Protein AF-A0A6C0FB42-F1 (afdb_monomer_lite)

Organism: NCBI:txid1070528

Secondary structure (DSSP, 8-state):
----EEEEEEEEE-----TTS--EEEEEP-TT---SSS-SEEEHHHHHHHHHHHHHHHT----HHHHHHHHHHHHH-SSS-EEEEEEEEEESSTT--TT--SEEEEEEEEEE-TTTSSS-EEEEEEEEEEE-S--TT---HHHHHHHHHHHHIIIIIHHH-TT--EEEEEEESS-SSS-HHHHHHHHHHHH--EE-TTS--SSEEEEEEE--PPP-----------PPPPPPP----PPPP--

pLDDT: mean 83.59, std 17.27, range [34.06, 97.88]

Structure (mmCIF, N/CA/C/O backbone):
data_AF-A0A6C0FB42-F1
#
_entry.id   AF-A0A6C0FB42-F1
#
loop_
_atom_site.group_PDB
_atom_site.id
_atom_site.type_symbol
_atom_site.label_atom_id
_atom_site.label_alt_id
_atom_site.label_comp_id
_atom_site.label_asym_id
_atom_site.label_entity_id
_atom_site.label_seq_id
_atom_site.pdbx_PDB_ins_code
_atom_site.Cartn_x
_atom_site.Cartn_y
_atom_site.Cartn_z
_atom_site.occupancy
_atom_site.B_iso_or_equiv
_atom_site.auth_seq_id
_atom_site.auth_comp_id
_atom_site.auth_asym_id
_atom_site.auth_atom_id
_atom_site.pdbx_PDB_model_num
ATOM 1 N N . MET A 1 1 ? -26.526 -12.613 10.262 1.00 57.25 1 MET A N 1
ATOM 2 C CA . MET A 1 1 ? -25.143 -12.321 9.837 1.00 57.25 1 MET A CA 1
ATOM 3 C C . MET A 1 1 ? -24.760 -11.007 10.476 1.00 57.25 1 MET A C 1
ATOM 5 O O . MET A 1 1 ? -25.522 -10.060 10.323 1.00 57.25 1 MET A O 1
ATOM 9 N N . GLU A 1 2 ? -23.676 -10.974 11.247 1.00 67.31 2 GLU A N 1
ATOM 10 C CA . GLU A 1 2 ? -23.149 -9.711 11.775 1.00 67.31 2 GLU A CA 1
ATOM 11 C C . GLU A 1 2 ? -22.632 -8.870 10.603 1.00 67.31 2 GLU A C 1
ATOM 13 O O . GLU A 1 2 ? -21.869 -9.357 9.766 1.00 67.31 2 GLU A O 1
ATOM 18 N N . GLU A 1 3 ? -23.116 -7.635 10.495 1.00 79.31 3 GLU A N 1
ATOM 19 C CA . GLU A 1 3 ? -22.679 -6.690 9.470 1.00 79.31 3 GLU A CA 1
ATOM 20 C C . GLU A 1 3 ? -21.344 -6.077 9.897 1.00 79.31 3 GLU A C 1
ATOM 22 O O . GLU A 1 3 ? -21.215 -5.588 11.017 1.00 79.31 3 GLU A O 1
ATOM 27 N N . ILE A 1 4 ? -20.352 -6.103 9.006 1.00 87.31 4 ILE A N 1
ATOM 28 C CA . ILE A 1 4 ? -19.040 -5.502 9.255 1.00 87.31 4 ILE A CA 1
ATOM 29 C C . ILE A 1 4 ? -18.925 -4.214 8.463 1.00 87.31 4 ILE A C 1
ATOM 31 O O . ILE A 1 4 ? -19.102 -4.193 7.243 1.00 87.31 4 ILE A O 1
ATOM 35 N N . PHE A 1 5 ? -18.571 -3.144 9.164 1.00 88.00 5 PHE A N 1
ATOM 36 C CA . PHE A 1 5 ? -18.375 -1.828 8.578 1.00 88.00 5 PHE A CA 1
ATOM 37 C C . PHE A 1 5 ? -16.887 -1.577 8.388 1.00 88.00 5 PHE A C 1
ATOM 39 O O . PHE A 1 5 ? -16.119 -1.626 9.344 1.00 88.00 5 PHE A O 1
ATOM 46 N N . TYR A 1 6 ? -16.485 -1.288 7.154 1.00 90.75 6 TYR A N 1
ATOM 47 C CA . TYR A 1 6 ? -15.100 -0.966 6.835 1.00 90.75 6 TYR A CA 1
ATOM 48 C C . TYR A 1 6 ? -14.890 0.544 6.788 1.00 90.75 6 TYR A C 1
ATOM 50 O O . TYR A 1 6 ? -15.568 1.251 6.041 1.00 90.75 6 TYR A O 1
ATOM 58 N N . GLU A 1 7 ? -13.899 1.024 7.530 1.00 92.75 7 GLU A N 1
ATOM 59 C CA . GLU A 1 7 ? -13.347 2.363 7.377 1.00 92.75 7 GLU A CA 1
ATOM 60 C C . GLU A 1 7 ? -11.988 2.278 6.694 1.00 92.75 7 GLU A C 1
ATOM 62 O O . GLU A 1 7 ? -11.089 1.605 7.194 1.00 92.75 7 GLU A O 1
ATOM 67 N N . CYS A 1 8 ? -11.820 2.971 5.566 1.00 94.25 8 CYS A N 1
ATOM 68 C CA . CYS A 1 8 ? -10.569 2.954 4.819 1.00 94.25 8 CYS A CA 1
ATOM 69 C C . CYS A 1 8 ? -10.063 4.362 4.501 1.00 94.25 8 CYS A C 1
ATOM 71 O O . CYS A 1 8 ? -10.821 5.219 4.050 1.00 94.25 8 CYS A O 1
ATOM 73 N N . ALA A 1 9 ? -8.765 4.596 4.659 1.00 96.06 9 ALA A N 1
ATOM 74 C CA . ALA A 1 9 ? -8.156 5.880 4.356 1.00 96.06 9 ALA A CA 1
ATOM 75 C C . ALA A 1 9 ? -6.731 5.752 3.815 1.00 96.06 9 ALA A C 1
ATOM 77 O O . ALA A 1 9 ? -6.036 4.765 4.045 1.00 96.06 9 ALA A O 1
ATOM 78 N N . ILE A 1 10 ? -6.290 6.807 3.128 1.00 97.38 10 ILE A N 1
ATOM 79 C CA . ILE A 1 10 ? -4.884 7.019 2.795 1.00 97.38 10 ILE A CA 1
ATOM 80 C C . ILE A 1 10 ? -4.263 7.922 3.856 1.00 97.38 10 ILE A C 1
ATOM 82 O O . ILE A 1 10 ? -4.737 9.036 4.077 1.00 97.38 10 ILE A O 1
ATOM 86 N N . TYR A 1 11 ? -3.171 7.479 4.459 1.00 96.69 11 TYR A N 1
ATOM 87 C CA . TYR A 1 11 ? -2.324 8.265 5.342 1.00 96.69 11 TYR A CA 1
ATOM 88 C C . TYR A 1 11 ? -1.067 8.684 4.595 1.00 96.69 11 TYR A C 1
ATOM 90 O O . TYR A 1 11 ? -0.246 7.852 4.222 1.00 96.69 11 TYR A O 1
ATOM 98 N N . LYS A 1 12 ? -0.912 9.986 4.360 1.00 94.56 12 LYS A N 1
ATOM 99 C CA . LYS A 1 12 ? 0.295 10.544 3.751 1.00 94.56 12 LYS A CA 1
ATOM 100 C C . LYS A 1 12 ? 1.382 10.687 4.810 1.00 94.56 12 LYS A C 1
ATOM 102 O O . LYS A 1 12 ? 1.136 11.295 5.852 1.00 94.56 12 LYS A O 1
ATOM 107 N N . ILE A 1 13 ? 2.589 10.223 4.499 1.00 90.31 13 ILE A N 1
ATOM 108 C CA . ILE A 1 13 ? 3.759 10.411 5.362 1.00 90.31 13 ILE A CA 1
ATOM 109 C C . ILE A 1 13 ? 4.285 11.841 5.187 1.00 90.31 13 ILE A C 1
ATOM 111 O O . ILE A 1 13 ? 4.649 12.262 4.084 1.00 90.31 13 ILE A O 1
ATOM 115 N N . ASN A 1 14 ? 4.295 12.629 6.268 1.00 82.75 14 ASN A N 1
ATOM 116 C CA . ASN A 1 14 ? 4.810 13.997 6.235 1.00 82.75 14 ASN A CA 1
ATOM 117 C C . ASN A 1 14 ? 6.314 14.007 6.482 1.00 82.75 14 ASN A C 1
ATOM 119 O O . ASN A 1 14 ? 6.782 14.302 7.578 1.00 82.75 14 ASN A O 1
ATOM 123 N N . GLN A 1 15 ? 7.080 13.747 5.433 1.00 67.50 15 GLN A N 1
ATOM 124 C CA . GLN A 1 15 ? 8.529 13.853 5.500 1.00 67.50 15 GLN A CA 1
ATOM 125 C C . GLN A 1 15 ? 8.959 15.327 5.449 1.00 67.50 15 GLN A C 1
ATOM 127 O O . GLN A 1 15 ? 9.254 15.877 4.388 1.00 67.50 15 GLN A O 1
ATOM 132 N N . ARG A 1 16 ? 8.944 16.019 6.592 1.00 59.47 16 ARG A N 1
ATOM 133 C CA . ARG A 1 16 ? 9.703 17.267 6.755 1.00 59.47 16 ARG A CA 1
ATOM 134 C C . ARG A 1 16 ? 10.922 16.967 7.618 1.00 59.47 16 ARG A C 1
ATOM 136 O O . ARG A 1 16 ? 10.765 16.595 8.773 1.00 59.47 16 ARG A O 1
ATOM 143 N N . LYS A 1 17 ? 12.114 17.175 7.046 1.00 50.38 17 LYS A N 1
ATOM 144 C CA . LYS A 1 17 ? 13.414 17.152 7.734 1.00 50.38 17 LYS A CA 1
ATOM 145 C C . LYS A 1 17 ? 13.474 18.303 8.750 1.00 50.38 17 LYS A C 1
ATOM 147 O O . LYS A 1 17 ? 14.001 19.366 8.447 1.00 50.38 17 LYS A O 1
ATOM 152 N N . THR A 1 18 ? 12.867 18.143 9.920 1.00 43.69 18 THR A N 1
ATOM 153 C CA . THR A 1 18 ? 13.080 19.038 11.067 1.00 43.69 18 THR A CA 1
ATOM 154 C C . THR A 1 18 ? 13.078 18.201 12.334 1.00 43.69 18 THR A C 1
ATOM 156 O O . THR A 1 18 ? 12.099 17.503 12.583 1.00 43.69 18 THR A O 1
ATOM 159 N N . SER A 1 19 ? 14.156 18.319 13.104 1.00 49.41 19 SER A N 1
ATOM 160 C CA . SER A 1 19 ? 14.506 17.606 14.343 1.00 49.41 19 SER A CA 1
ATOM 161 C C . SER A 1 19 ? 13.414 17.531 15.413 1.00 49.41 19 SER A C 1
ATOM 163 O O . SER A 1 19 ? 13.482 16.668 16.278 1.00 49.41 19 SER A O 1
ATOM 165 N N . ASP A 1 20 ? 12.397 18.392 15.343 1.00 49.91 20 ASP A N 1
ATOM 166 C CA . ASP A 1 20 ? 11.485 18.642 16.466 1.00 49.91 20 ASP A CA 1
ATOM 167 C C . ASP A 1 20 ? 10.004 18.393 16.144 1.00 49.91 20 ASP A C 1
ATOM 169 O O . ASP A 1 20 ? 9.120 18.737 16.931 1.00 49.91 20 ASP A O 1
ATOM 173 N N . LYS A 1 21 ? 9.687 17.806 14.981 1.00 54.19 21 LYS A N 1
ATOM 174 C CA . LYS A 1 21 ? 8.310 17.409 14.657 1.00 54.19 21 LYS A CA 1
ATOM 175 C C . LYS A 1 21 ? 8.171 15.902 14.733 1.00 54.19 21 LYS A C 1
ATOM 177 O O . LYS A 1 21 ? 8.809 15.190 13.970 1.00 54.19 21 LYS A O 1
ATOM 182 N N . LYS A 1 22 ? 7.279 15.451 15.622 1.00 57.41 22 LYS A N 1
ATOM 183 C CA . LYS A 1 22 ? 6.776 14.075 15.650 1.00 57.41 22 LYS A CA 1
ATOM 184 C C . LYS A 1 22 ? 6.499 13.615 14.218 1.00 57.41 22 LYS A C 1
ATOM 186 O O . LYS A 1 22 ? 5.847 14.334 13.454 1.00 57.41 22 LYS A O 1
ATOM 191 N N . GLU A 1 23 ? 7.005 12.440 13.874 1.00 81.44 23 GLU A N 1
ATOM 192 C CA . GLU A 1 23 ? 6.763 11.765 12.603 1.00 81.44 23 GLU A CA 1
ATOM 193 C C . GLU A 1 23 ? 5.261 11.455 12.511 1.00 81.44 23 GLU A C 1
ATOM 195 O O . GLU A 1 23 ? 4.779 10.459 13.040 1.00 81.44 23 GLU A O 1
ATOM 200 N N . ILE A 1 24 ? 4.487 12.379 11.937 1.00 89.88 24 ILE A N 1
ATOM 201 C CA . ILE A 1 24 ? 3.022 12.306 11.873 1.00 89.88 24 ILE A CA 1
ATOM 202 C C . ILE A 1 24 ? 2.597 12.002 10.444 1.00 89.88 24 ILE A C 1
ATOM 204 O O . ILE A 1 24 ? 3.031 12.655 9.487 1.00 89.88 24 ILE A O 1
ATOM 208 N N . LEU A 1 25 ? 1.670 11.065 10.308 1.00 93.69 25 LEU A N 1
ATOM 209 C CA . LEU A 1 25 ? 0.977 10.779 9.071 1.00 93.69 25 LEU A CA 1
ATOM 210 C C . LEU A 1 25 ? -0.397 11.444 9.098 1.00 93.69 25 LEU A C 1
ATOM 212 O O . LEU A 1 25 ? -1.129 11.368 10.085 1.00 93.69 25 LEU A O 1
ATOM 216 N N . THR A 1 26 ? -0.770 12.088 7.995 1.00 94.31 26 THR A N 1
ATOM 217 C CA . THR A 1 26 ? -2.050 12.798 7.892 1.00 94.31 26 THR A CA 1
ATOM 218 C C . THR A 1 26 ? -2.994 12.066 6.957 1.00 94.31 26 THR A C 1
ATOM 220 O O . THR A 1 26 ? -2.646 11.749 5.817 1.00 94.31 26 THR A O 1
ATOM 223 N N . LYS A 1 27 ? -4.224 11.856 7.424 1.00 95.12 27 LYS A N 1
ATOM 224 C CA . LYS A 1 27 ? -5.306 11.270 6.644 1.00 95.12 27 LYS A CA 1
ATOM 225 C C . LYS A 1 27 ? -5.683 12.181 5.474 1.00 95.12 27 LYS A C 1
ATOM 227 O O . LYS A 1 27 ? -6.073 13.336 5.662 1.00 95.12 27 LYS A O 1
ATOM 232 N N . ILE A 1 28 ? -5.628 11.654 4.259 1.00 92.56 28 ILE A N 1
ATOM 233 C CA . ILE A 1 28 ? -6.140 12.311 3.060 1.00 92.56 28 ILE A CA 1
ATOM 234 C C . ILE A 1 28 ? -7.653 12.108 3.015 1.00 92.56 28 ILE A C 1
ATOM 236 O O . ILE A 1 28 ? -8.150 10.985 3.007 1.00 92.56 28 ILE A O 1
ATOM 240 N N . SER A 1 29 ? -8.400 13.212 3.003 1.00 83.44 29 SER A N 1
ATOM 241 C CA . SER A 1 29 ? -9.861 13.162 2.915 1.00 83.44 29 SER A CA 1
ATOM 242 C C . SER A 1 29 ? -10.296 12.790 1.500 1.00 83.44 29 SER A C 1
ATOM 244 O O . SER A 1 29 ? -9.964 13.495 0.547 1.00 83.44 29 SER A O 1
ATOM 246 N N . MET A 1 30 ? -11.072 11.715 1.377 1.00 82.94 30 MET A N 1
ATOM 247 C CA . MET A 1 30 ? -11.617 11.219 0.112 1.00 82.94 30 MET A CA 1
ATOM 248 C C . MET A 1 30 ? -13.136 11.125 0.243 1.00 82.94 30 MET A C 1
ATOM 250 O O . MET A 1 30 ? -13.639 10.605 1.237 1.00 82.94 30 MET A O 1
ATOM 254 N N . LYS A 1 31 ? -13.879 11.698 -0.711 1.00 80.44 31 LYS A N 1
ATOM 255 C CA . LYS A 1 31 ? -15.338 11.874 -0.583 1.00 80.44 31 LYS A CA 1
ATOM 256 C C . LYS A 1 31 ? -16.076 10.539 -0.558 1.00 80.44 31 LYS A C 1
ATOM 258 O O . LYS A 1 31 ? -17.081 10.408 0.128 1.00 80.44 31 LYS A O 1
ATOM 263 N N . GLU A 1 32 ? -15.550 9.583 -1.306 1.00 83.12 32 GLU A N 1
ATOM 264 C CA . GLU A 1 32 ? -16.054 8.230 -1.495 1.00 83.12 32 GLU A CA 1
ATOM 265 C C . GLU A 1 32 ? -15.790 7.338 -0.271 1.00 83.12 32 GLU A C 1
ATOM 267 O O . GLU A 1 32 ? -16.411 6.289 -0.140 1.00 83.12 32 GLU A O 1
ATOM 272 N N . TYR A 1 33 ? -14.911 7.771 0.643 1.00 83.44 33 TYR A N 1
ATOM 273 C CA . TYR A 1 33 ? -14.479 7.014 1.820 1.00 83.44 33 TYR A CA 1
ATOM 274 C C . TYR A 1 33 ? -14.594 7.851 3.109 1.00 83.44 33 TYR A C 1
ATOM 276 O O . TYR A 1 33 ? -13.583 8.236 3.710 1.00 83.44 33 TYR A O 1
ATOM 284 N N . PRO A 1 34 ? -15.820 8.182 3.558 1.00 77.69 34 PRO A N 1
ATOM 285 C CA . PRO A 1 34 ? -16.015 8.844 4.842 1.00 77.69 34 PRO A CA 1
ATOM 286 C C . PRO A 1 34 ? -15.602 7.909 5.989 1.00 77.69 34 PRO A C 1
ATOM 288 O O . PRO A 1 34 ? -16.122 6.807 6.105 1.00 77.69 34 PRO A O 1
ATOM 291 N N . CYS A 1 35 ? -14.696 8.370 6.854 1.00 82.88 35 CYS A N 1
ATOM 292 C CA . CYS A 1 35 ? -14.170 7.589 7.981 1.00 82.88 35 CYS A CA 1
ATOM 293 C C . CYS A 1 35 ? -14.216 8.410 9.271 1.00 82.88 35 CYS A C 1
ATOM 295 O O . CYS A 1 35 ? -13.640 9.510 9.311 1.00 82.88 35 CYS A O 1
ATOM 297 N N . LYS A 1 36 ? -14.900 7.892 10.296 1.00 84.38 36 LYS A N 1
ATOM 298 C CA . LYS A 1 36 ? -15.126 8.547 11.590 1.00 84.38 36 LYS A CA 1
ATOM 299 C C . LYS A 1 36 ? -14.205 8.009 12.687 1.00 84.38 36 LYS A C 1
ATOM 301 O O . LYS A 1 36 ? -13.744 8.815 13.489 1.00 84.38 36 LYS A O 1
ATOM 306 N N . ILE A 1 37 ? -13.943 6.705 12.702 1.00 88.69 37 ILE A N 1
ATOM 307 C CA . ILE A 1 37 ? -13.067 6.017 13.659 1.00 88.69 37 ILE A CA 1
ATOM 308 C C . ILE A 1 37 ? -11.600 6.328 13.347 1.00 88.69 37 ILE A C 1
ATOM 310 O O . ILE A 1 37 ? -10.840 6.698 14.241 1.00 88.69 37 ILE A O 1
ATOM 314 N N . LEU A 1 38 ? -11.197 6.247 12.073 1.00 91.94 38 LEU A N 1
ATOM 315 C CA . LEU A 1 38 ? -9.813 6.522 11.672 1.00 91.94 38 LEU A CA 1
ATOM 316 C C . LEU A 1 38 ? -9.425 7.987 11.978 1.00 91.94 38 LEU A C 1
ATOM 318 O O . LEU A 1 38 ? -10.073 8.908 11.457 1.00 91.94 38 LEU A O 1
ATOM 322 N N . PRO A 1 39 ? -8.361 8.261 12.757 1.00 92.81 39 PRO A N 1
ATOM 323 C CA . PRO A 1 39 ? -8.025 9.619 13.179 1.00 92.81 39 PRO A CA 1
ATOM 324 C C . PRO A 1 39 ? -7.496 10.473 12.017 1.00 92.81 39 PRO A C 1
ATOM 326 O O . PRO A 1 39 ? -7.011 9.967 11.005 1.00 92.81 39 PRO A O 1
ATOM 329 N N . LYS A 1 40 ? -7.598 11.803 12.134 1.00 93.50 40 LYS A N 1
ATOM 330 C CA . LYS A 1 40 ? -7.061 12.732 11.116 1.00 93.50 40 LYS A CA 1
ATOM 331 C C . LYS A 1 40 ? -5.535 12.695 11.036 1.00 93.50 40 LYS A C 1
ATOM 333 O O . LYS A 1 40 ? -4.981 12.881 9.956 1.00 93.50 40 LYS A O 1
ATOM 338 N N . GLU A 1 41 ? -4.889 12.464 12.168 1.00 93.69 41 GLU A N 1
ATOM 339 C CA . GLU A 1 41 ? -3.446 12.348 12.319 1.00 93.69 41 GLU A CA 1
ATOM 340 C C . GLU A 1 41 ? -3.157 11.085 13.123 1.00 93.69 41 GLU A C 1
ATOM 342 O O . GLU A 1 41 ? -3.908 10.758 14.039 1.00 93.69 41 GLU A O 1
ATOM 347 N N . ILE A 1 42 ? -2.100 10.378 12.751 1.00 93.62 42 ILE A N 1
ATOM 348 C CA . ILE A 1 42 ? -1.589 9.207 13.461 1.00 93.62 42 ILE A CA 1
ATOM 349 C C . ILE A 1 42 ? -0.072 9.332 13.520 1.00 93.62 42 ILE A C 1
ATOM 351 O O . ILE A 1 42 ? 0.550 9.808 12.564 1.00 93.62 42 ILE A O 1
ATOM 355 N N . THR A 1 43 ? 0.534 8.972 14.644 1.00 92.44 43 THR A N 1
ATOM 356 C CA . THR A 1 43 ? 1.995 8.944 14.736 1.00 92.44 43 THR A CA 1
ATOM 357 C C . THR A 1 43 ? 2.559 7.783 13.918 1.00 92.44 43 THR A C 1
ATOM 359 O O . THR A 1 43 ? 1.873 6.796 13.644 1.00 92.44 43 THR A O 1
ATOM 362 N N . MET A 1 44 ? 3.819 7.898 13.504 1.00 91.56 44 MET A N 1
ATOM 363 C CA . MET A 1 44 ? 4.514 6.822 12.807 1.00 91.56 44 MET A CA 1
ATOM 364 C C . MET A 1 44 ? 4.567 5.560 13.667 1.00 91.56 44 MET A C 1
ATOM 366 O O . MET A 1 44 ? 4.253 4.492 13.158 1.00 91.56 44 MET A O 1
ATOM 370 N N . ASP A 1 45 ? 4.853 5.688 14.965 1.00 91.31 45 ASP A N 1
ATOM 371 C CA . ASP A 1 45 ? 4.886 4.552 15.891 1.00 91.31 45 ASP A CA 1
ATOM 372 C C . ASP A 1 45 ? 3.529 3.837 15.993 1.00 91.31 45 ASP A C 1
ATOM 374 O O . ASP A 1 45 ? 3.480 2.611 15.928 1.00 91.31 45 ASP A O 1
ATOM 378 N N . GLU A 1 46 ? 2.417 4.577 16.093 1.00 93.94 46 GLU A N 1
ATOM 379 C CA . GLU A 1 46 ? 1.070 3.985 16.101 1.00 93.94 46 GLU A CA 1
ATOM 380 C C . GLU A 1 46 ? 0.756 3.268 14.782 1.00 93.94 46 GLU A C 1
ATOM 382 O O . GLU A 1 46 ? 0.215 2.163 14.788 1.00 93.94 46 GLU A O 1
ATOM 387 N N . MET A 1 47 ? 1.108 3.874 13.644 1.00 95.69 47 MET A N 1
ATOM 388 C CA . MET A 1 47 ? 0.912 3.249 12.337 1.00 95.69 47 MET A CA 1
ATOM 389 C C . MET A 1 47 ? 1.765 1.985 12.184 1.00 95.69 47 MET A C 1
ATOM 391 O O . MET A 1 47 ? 1.255 0.962 11.736 1.00 95.69 47 MET A O 1
ATOM 395 N N . ILE A 1 48 ? 3.041 2.030 12.576 1.00 95.00 48 ILE A N 1
ATOM 396 C CA . ILE A 1 48 ? 3.927 0.863 12.541 1.00 95.00 48 ILE A CA 1
ATOM 397 C C . ILE A 1 48 ? 3.367 -0.238 13.439 1.00 95.00 48 ILE A C 1
ATOM 399 O O . ILE A 1 48 ? 3.287 -1.377 12.998 1.00 95.00 48 ILE A O 1
ATOM 403 N N . HIS A 1 49 ? 2.908 0.086 14.649 1.00 94.00 49 HIS A N 1
ATOM 404 C CA . HIS A 1 49 ? 2.310 -0.903 15.545 1.00 94.00 49 HIS A CA 1
ATOM 405 C C . HIS A 1 49 ? 1.108 -1.615 14.904 1.00 94.00 49 HIS A C 1
ATOM 407 O O . HIS A 1 49 ? 1.006 -2.839 14.962 1.00 94.00 49 HIS A O 1
ATOM 413 N N . ILE A 1 50 ? 0.228 -0.864 14.233 1.00 94.69 50 ILE A N 1
ATOM 414 C CA . ILE A 1 50 ? -0.897 -1.439 13.488 1.00 94.69 50 ILE A CA 1
ATOM 415 C C . ILE A 1 50 ? -0.398 -2.393 12.396 1.00 94.69 50 ILE A C 1
ATOM 417 O O . ILE A 1 50 ? -0.916 -3.500 12.273 1.00 94.69 50 ILE A O 1
ATOM 421 N N . LEU A 1 51 ? 0.600 -1.983 11.611 1.00 95.50 51 LEU A N 1
ATOM 422 C CA . LEU A 1 51 ? 1.108 -2.780 10.495 1.00 95.50 51 LEU A CA 1
ATOM 423 C C . LEU A 1 51 ? 1.870 -4.026 10.945 1.00 95.50 51 LEU A C 1
ATOM 425 O O . LEU A 1 51 ? 1.660 -5.074 10.344 1.00 95.50 51 LEU A O 1
ATOM 429 N N . VAL A 1 52 ? 2.670 -3.949 12.012 1.00 94.50 52 VAL A N 1
ATOM 430 C CA . VAL A 1 52 ? 3.342 -5.117 12.609 1.00 94.50 52 VAL A CA 1
ATOM 431 C C . VAL A 1 52 ? 2.304 -6.170 12.985 1.00 94.50 52 VAL A C 1
ATOM 433 O O . VAL A 1 52 ? 2.401 -7.299 12.515 1.00 94.50 52 VAL A O 1
ATOM 436 N N . ASN A 1 53 ? 1.249 -5.784 13.714 1.00 91.25 53 ASN A N 1
ATOM 437 C CA . ASN A 1 53 ? 0.175 -6.709 14.099 1.00 91.25 53 ASN A CA 1
ATOM 438 C C . ASN A 1 53 ? -0.501 -7.360 12.879 1.00 91.25 53 ASN A C 1
ATOM 440 O O . ASN A 1 53 ? -0.926 -8.509 12.941 1.00 91.25 53 ASN A O 1
ATOM 444 N N . MET A 1 54 ? -0.615 -6.643 11.755 1.00 92.50 54 MET A N 1
ATOM 445 C CA . MET A 1 54 ? -1.147 -7.234 10.525 1.00 92.50 54 MET A CA 1
ATOM 446 C C . MET A 1 54 ? -0.153 -8.201 9.867 1.00 92.50 54 MET A C 1
ATOM 448 O O . MET A 1 54 ? -0.539 -9.281 9.415 1.00 92.50 54 MET A O 1
ATOM 452 N N . GLN A 1 55 ? 1.124 -7.824 9.807 1.00 91.62 55 GLN A N 1
ATOM 453 C CA . GLN A 1 55 ? 2.177 -8.578 9.126 1.00 91.62 55 GLN A CA 1
ATOM 454 C C . GLN A 1 55 ? 2.528 -9.889 9.827 1.00 91.62 55 GLN A C 1
ATOM 456 O O . GLN A 1 55 ? 2.836 -10.858 9.134 1.00 91.62 55 GLN A O 1
ATOM 461 N N . GLN A 1 56 ? 2.341 -9.974 11.148 1.00 89.31 56 GLN A N 1
ATOM 462 C CA . GLN A 1 56 ? 2.375 -11.247 11.880 1.00 89.31 56 GLN A CA 1
ATOM 463 C C . GLN A 1 56 ? 1.453 -12.308 11.261 1.00 89.31 56 GLN A C 1
ATOM 465 O O . GLN A 1 56 ? 1.755 -13.495 11.288 1.00 89.31 56 GLN A O 1
ATOM 470 N N . VAL A 1 57 ? 0.323 -11.901 10.675 1.00 86.00 57 VAL A N 1
ATOM 471 C CA . VAL A 1 57 ? -0.625 -12.835 10.052 1.00 86.00 57 VAL A CA 1
ATOM 472 C C . VAL A 1 57 ? -0.382 -12.991 8.555 1.00 86.00 57 VAL A C 1
ATOM 474 O O . VAL A 1 57 ? -0.465 -14.101 8.034 1.00 86.00 57 VAL A O 1
ATOM 477 N N . CYS A 1 58 ? -0.086 -11.900 7.847 1.00 84.88 58 CYS A N 1
ATOM 478 C CA . CYS A 1 58 ? 0.091 -11.927 6.392 1.00 84.88 58 CYS A CA 1
ATOM 479 C C . CYS A 1 58 ? 1.389 -12.596 5.953 1.00 84.88 58 CYS A C 1
ATOM 481 O O . CYS A 1 58 ? 1.393 -13.351 4.983 1.00 84.88 58 CYS A O 1
ATOM 483 N N . PHE A 1 59 ? 2.477 -12.274 6.649 1.00 83.56 59 PHE A N 1
ATOM 484 C CA . PHE A 1 59 ? 3.833 -12.685 6.300 1.00 83.56 59 PHE A CA 1
ATOM 485 C C . PHE A 1 59 ? 4.395 -13.704 7.292 1.00 83.56 59 PHE A C 1
ATOM 487 O O . PHE A 1 59 ? 5.476 -14.218 7.059 1.00 83.56 59 PHE A O 1
ATOM 494 N N . LYS A 1 60 ? 3.636 -14.047 8.346 1.00 84.38 60 LYS A N 1
ATOM 495 C CA . LYS A 1 60 ? 4.082 -14.905 9.457 1.00 84.38 60 LYS A CA 1
ATOM 496 C C . LYS A 1 60 ? 5.361 -14.394 10.121 1.00 84.38 60 LYS A C 1
ATOM 498 O O . LYS A 1 60 ? 6.206 -15.173 10.538 1.00 84.38 60 LYS A O 1
ATOM 503 N N . GLU A 1 61 ? 5.471 -13.074 10.210 1.00 80.75 61 GLU A N 1
ATOM 504 C CA . GLU A 1 61 ? 6.604 -12.409 10.837 1.00 80.75 61 GLU A CA 1
ATOM 505 C C . GLU A 1 61 ? 6.560 -12.610 12.357 1.00 80.75 61 GLU A C 1
ATOM 507 O O . GLU A 1 61 ? 5.623 -12.152 13.018 1.00 80.75 61 GLU A O 1
ATOM 512 N N . GLU A 1 62 ? 7.554 -13.309 12.902 1.00 85.25 62 GLU A N 1
ATOM 513 C CA . GLU A 1 62 ? 7.658 -13.595 14.337 1.00 85.25 62 GLU A CA 1
ATOM 514 C C . GLU A 1 62 ? 8.538 -12.561 15.067 1.00 85.25 62 GLU A C 1
ATOM 516 O O . GLU A 1 62 ? 8.336 -12.324 16.263 1.00 85.25 62 GLU A O 1
ATOM 521 N N . ASP A 1 63 ? 9.467 -11.890 14.366 1.00 90.38 63 ASP A N 1
ATOM 522 C CA . ASP A 1 63 ? 10.332 -10.857 14.947 1.00 90.38 63 ASP A CA 1
ATOM 523 C C . ASP A 1 63 ? 9.682 -9.468 14.874 1.00 90.38 63 ASP A C 1
ATOM 525 O O . ASP A 1 63 ? 9.910 -8.659 13.970 1.00 90.38 63 ASP A O 1
ATOM 529 N N . ASN A 1 64 ? 8.867 -9.160 15.881 1.00 89.50 64 ASN A N 1
ATOM 530 C CA . ASN A 1 64 ? 8.169 -7.879 15.966 1.00 89.50 64 ASN A CA 1
ATOM 531 C C . ASN A 1 64 ? 9.096 -6.659 16.022 1.00 89.50 64 ASN A C 1
ATOM 533 O O . ASN A 1 64 ? 8.766 -5.625 15.438 1.00 89.50 64 ASN A O 1
ATOM 537 N N . GLU A 1 65 ? 10.216 -6.738 16.745 1.00 91.19 65 GLU A N 1
ATOM 538 C CA . GLU A 1 65 ? 11.118 -5.590 16.907 1.00 91.19 65 GLU A CA 1
ATOM 539 C C . GLU A 1 65 ? 11.972 -5.382 15.653 1.00 91.19 65 GLU A C 1
ATOM 541 O O . GLU A 1 65 ? 12.145 -4.239 15.206 1.00 91.19 65 GLU A O 1
ATOM 546 N N . GLY A 1 66 ? 12.421 -6.471 15.022 1.00 92.25 66 GLY A N 1
ATOM 547 C CA . GLY A 1 66 ? 13.038 -6.433 13.700 1.00 92.25 66 GLY A CA 1
ATOM 548 C C . GLY A 1 66 ? 12.090 -5.843 12.658 1.00 92.25 66 GLY A C 1
ATOM 549 O O . GLY A 1 66 ? 12.445 -4.886 11.966 1.00 92.25 66 GLY A O 1
ATOM 550 N N . ASN A 1 67 ? 10.838 -6.306 12.617 1.00 92.06 67 ASN A N 1
ATOM 551 C CA . ASN A 1 67 ? 9.839 -5.799 11.678 1.00 92.06 67 ASN A CA 1
ATOM 552 C C . ASN A 1 67 ? 9.480 -4.325 11.923 1.00 92.06 67 ASN A C 1
ATOM 554 O O . ASN A 1 67 ? 9.344 -3.539 10.985 1.00 92.06 67 ASN A O 1
ATOM 558 N N . LYS A 1 68 ? 9.381 -3.904 13.187 1.00 93.44 68 LYS A N 1
ATOM 559 C CA . LYS A 1 68 ? 9.182 -2.494 13.547 1.00 93.44 68 LYS A CA 1
ATOM 560 C C . LYS A 1 68 ? 10.323 -1.618 13.028 1.00 93.44 68 LYS A C 1
ATOM 562 O O . LYS A 1 68 ? 10.068 -0.547 12.473 1.00 93.44 68 LYS A O 1
ATOM 567 N N . THR A 1 69 ? 11.564 -2.076 13.193 1.00 92.75 69 THR A N 1
ATOM 568 C CA . THR A 1 69 ? 12.763 -1.382 12.701 1.00 92.75 69 THR A CA 1
ATOM 569 C C . THR A 1 69 ? 12.740 -1.288 11.176 1.00 92.75 69 THR A C 1
ATOM 571 O O . THR A 1 69 ? 12.821 -0.188 10.629 1.00 92.75 69 THR A O 1
ATOM 574 N N . ARG A 1 70 ? 12.486 -2.411 10.498 1.00 92.31 70 ARG A N 1
ATOM 575 C CA . ARG A 1 70 ? 12.352 -2.513 9.039 1.00 92.31 70 ARG A CA 1
ATOM 576 C C . ARG A 1 70 ? 11.274 -1.578 8.477 1.00 92.31 70 ARG A C 1
ATOM 578 O O . ARG A 1 70 ? 11.516 -0.870 7.504 1.00 92.31 70 ARG A O 1
ATOM 585 N N . LEU A 1 71 ? 10.094 -1.517 9.099 1.00 92.69 71 LEU A N 1
ATOM 586 C CA . LEU A 1 71 ? 9.013 -0.610 8.689 1.00 92.69 71 LEU A CA 1
ATOM 587 C C . LEU A 1 71 ? 9.384 0.863 8.887 1.00 92.69 71 LEU A C 1
ATOM 589 O O . LEU A 1 71 ? 9.039 1.707 8.058 1.00 92.69 71 LEU A O 1
ATOM 593 N N . LYS A 1 72 ? 10.106 1.188 9.964 1.00 90.56 72 LYS A N 1
ATOM 594 C CA . LYS A 1 72 ? 10.605 2.548 10.183 1.00 90.56 72 LYS A CA 1
ATOM 595 C C . LYS A 1 72 ? 11.602 2.951 9.097 1.00 90.56 72 LYS A C 1
ATOM 597 O O . LYS A 1 72 ? 11.483 4.040 8.537 1.00 90.56 72 LYS A O 1
ATOM 602 N N . GLU A 1 73 ? 12.532 2.066 8.756 1.00 89.50 73 GLU A N 1
ATOM 603 C CA . GLU A 1 73 ? 13.479 2.268 7.656 1.00 89.50 73 GLU A CA 1
ATOM 604 C C . GLU A 1 73 ? 12.755 2.426 6.313 1.00 89.50 73 GLU A C 1
ATOM 606 O O . GLU A 1 73 ? 13.021 3.380 5.582 1.00 89.50 73 GLU A O 1
ATOM 611 N N . LEU A 1 74 ? 11.757 1.583 6.031 1.00 89.56 74 LEU A N 1
ATOM 612 C CA . LEU A 1 74 ? 10.913 1.679 4.836 1.00 89.56 74 LEU A CA 1
ATOM 613 C C . LEU A 1 74 ? 10.206 3.044 4.725 1.00 89.56 74 LEU A C 1
ATOM 615 O O . LEU A 1 74 ? 10.051 3.599 3.631 1.00 89.56 74 LEU A O 1
ATOM 619 N N . PHE A 1 75 ? 9.751 3.606 5.846 1.00 89.06 75 PHE A N 1
ATOM 620 C CA . PHE A 1 75 ? 9.038 4.888 5.865 1.00 89.06 75 PHE A CA 1
ATOM 621 C C . PHE A 1 75 ? 9.951 6.103 5.758 1.00 89.06 75 PHE A C 1
ATOM 623 O O . PHE A 1 75 ? 9.513 7.148 5.261 1.00 89.06 75 PHE A O 1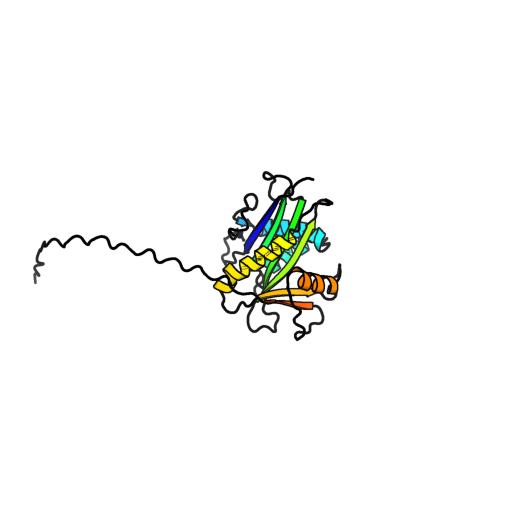
ATOM 630 N N . LEU A 1 76 ? 11.197 5.970 6.210 1.00 85.06 76 LEU A N 1
ATOM 631 C CA . LEU A 1 76 ? 12.193 7.039 6.253 1.00 85.06 76 LEU A CA 1
ATOM 632 C C . LEU A 1 76 ? 13.252 6.939 5.142 1.00 85.06 76 LEU A C 1
ATOM 634 O O . LEU A 1 76 ? 14.085 7.838 5.030 1.00 85.06 76 LEU A O 1
ATOM 638 N N . GLY A 1 77 ? 13.207 5.894 4.312 1.00 78.88 77 GLY A N 1
ATOM 639 C CA . GLY A 1 77 ? 14.153 5.665 3.222 1.00 78.88 77 GLY A CA 1
ATOM 640 C C . GLY A 1 77 ? 14.238 6.830 2.228 1.00 78.88 77 GLY A C 1
ATOM 641 O O . GLY A 1 77 ? 13.224 7.420 1.841 1.00 78.88 77 GLY A O 1
ATOM 642 N N . GLU A 1 78 ? 15.464 7.159 1.801 1.00 72.31 78 GLU A N 1
ATOM 643 C CA . GLU A 1 78 ? 15.732 8.317 0.934 1.00 72.31 78 GLU A CA 1
ATOM 644 C C . GLU A 1 78 ? 15.521 8.032 -0.565 1.00 72.31 78 GLU A C 1
ATOM 646 O O . GLU A 1 78 ? 15.067 8.920 -1.288 1.00 72.31 78 GLU A O 1
ATOM 651 N N . ASN A 1 79 ? 15.808 6.810 -1.032 1.00 69.00 79 ASN A N 1
ATOM 652 C CA . ASN A 1 79 ? 15.747 6.453 -2.458 1.00 69.00 79 ASN A CA 1
ATOM 653 C C . ASN A 1 79 ? 14.352 5.964 -2.883 1.00 69.00 79 ASN A C 1
ATOM 655 O O . ASN A 1 79 ? 13.796 6.472 -3.859 1.00 69.00 79 ASN A O 1
ATOM 659 N N . ASP A 1 80 ? 13.752 5.070 -2.091 1.00 74.75 80 ASP A N 1
ATOM 660 C CA . ASP A 1 80 ? 12.442 4.453 -2.349 1.00 74.75 80 ASP A CA 1
ATOM 661 C C . ASP A 1 80 ? 11.413 4.918 -1.327 1.00 74.75 80 ASP A C 1
ATOM 663 O O . ASP A 1 80 ? 10.855 4.175 -0.516 1.00 74.75 80 ASP A O 1
ATOM 667 N N . GLN A 1 81 ? 11.203 6.228 -1.364 1.00 82.00 81 GLN A N 1
ATOM 668 C CA . GLN A 1 81 ? 10.399 6.957 -0.403 1.00 82.00 81 GLN A CA 1
ATOM 669 C C . GLN A 1 81 ? 8.975 6.384 -0.325 1.00 82.00 81 GLN A C 1
ATOM 671 O O . GLN A 1 81 ? 8.195 6.510 -1.279 1.00 82.00 81 GLN A O 1
ATOM 676 N N . THR A 1 82 ? 8.595 5.836 0.833 1.00 90.88 82 THR A N 1
ATOM 677 C CA . THR A 1 82 ? 7.183 5.564 1.138 1.00 90.88 82 THR A CA 1
ATOM 678 C C . THR A 1 82 ? 6.459 6.890 1.313 1.00 90.88 82 THR A C 1
ATOM 680 O O . THR A 1 82 ? 6.767 7.692 2.194 1.00 90.88 82 THR A O 1
ATOM 683 N N . ILE A 1 83 ? 5.488 7.151 0.442 1.00 92.94 83 ILE A N 1
ATOM 684 C CA . ILE A 1 83 ? 4.772 8.431 0.405 1.00 92.94 83 ILE A CA 1
ATOM 685 C C . ILE A 1 83 ? 3.406 8.355 1.072 1.00 92.94 83 ILE A C 1
ATOM 687 O O . ILE A 1 83 ? 2.875 9.379 1.519 1.00 92.94 83 ILE A O 1
ATOM 691 N N . ALA A 1 84 ? 2.821 7.162 1.122 1.00 95.56 84 ALA A N 1
ATOM 692 C CA . ALA A 1 84 ? 1.511 6.950 1.696 1.00 95.56 84 ALA A CA 1
ATOM 693 C C . ALA A 1 84 ? 1.305 5.501 2.137 1.00 95.56 84 ALA A C 1
ATOM 695 O O . ALA A 1 84 ? 1.929 4.580 1.615 1.00 95.56 84 ALA A O 1
ATOM 696 N N . ILE A 1 85 ? 0.375 5.321 3.067 1.00 97.38 85 ILE A N 1
ATOM 697 C CA . ILE A 1 85 ? -0.101 4.025 3.540 1.00 97.38 85 ILE A CA 1
ATOM 698 C C . ILE A 1 85 ? -1.614 4.016 3.372 1.00 97.38 85 ILE A C 1
ATOM 700 O O . ILE A 1 85 ? -2.307 4.905 3.869 1.00 97.38 85 ILE A O 1
ATOM 704 N N . ALA A 1 86 ? -2.132 3.034 2.650 1.00 97.25 86 ALA A N 1
ATOM 705 C CA . ALA A 1 86 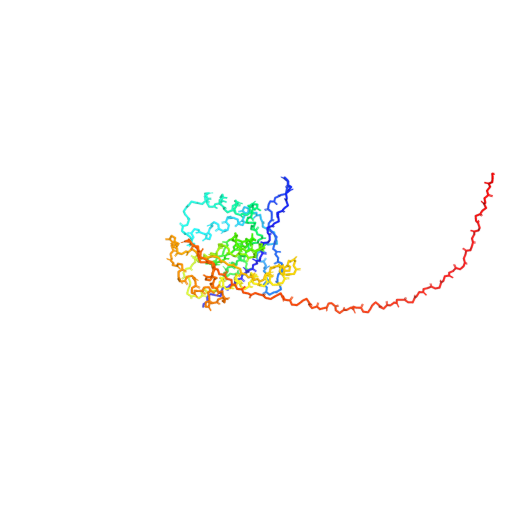? -3.549 2.732 2.634 1.00 97.25 86 ALA A CA 1
ATOM 706 C C . ALA A 1 86 ? -3.860 1.814 3.815 1.00 97.25 86 ALA A C 1
ATOM 708 O O . ALA A 1 86 ? -3.183 0.809 4.010 1.00 97.25 86 ALA A O 1
ATOM 709 N N . LEU A 1 87 ? -4.885 2.155 4.587 1.00 97.12 87 LEU A N 1
ATOM 710 C CA . LEU A 1 87 ? -5.336 1.382 5.736 1.00 97.12 87 LEU A CA 1
ATOM 711 C C . LEU A 1 87 ? -6.842 1.193 5.636 1.00 97.12 87 LEU A C 1
ATOM 713 O O . LEU A 1 87 ? -7.555 2.156 5.360 1.00 97.12 87 LEU A O 1
ATOM 717 N N . CYS A 1 88 ? -7.325 -0.023 5.856 1.00 95.19 88 CYS A N 1
ATOM 718 C CA . CYS A 1 88 ? -8.742 -0.320 5.925 1.00 95.19 88 CYS A CA 1
ATOM 719 C C . CYS A 1 88 ? -9.028 -1.276 7.081 1.00 95.19 88 CYS A C 1
ATOM 721 O O . CYS A 1 88 ? -8.492 -2.381 7.110 1.00 95.19 88 CYS A O 1
ATOM 723 N N . LEU A 1 89 ? -9.874 -0.847 8.015 1.00 94.12 89 LEU A N 1
ATOM 724 C CA . LEU A 1 89 ? -10.202 -1.559 9.249 1.00 94.12 89 LEU A CA 1
ATOM 725 C C . LEU A 1 89 ? -11.703 -1.868 9.280 1.00 94.12 89 LEU A C 1
ATOM 727 O O . LEU A 1 89 ? -12.523 -0.990 9.016 1.00 94.12 89 LEU A O 1
ATOM 731 N N . GLY A 1 90 ? -12.047 -3.126 9.537 1.00 92.38 90 GLY A N 1
ATOM 732 C CA . GLY A 1 90 ? -13.408 -3.648 9.615 1.00 92.38 90 GLY A CA 1
ATOM 733 C C . GLY A 1 90 ? -13.850 -3.847 11.060 1.00 92.38 90 GLY A C 1
ATOM 734 O O . GLY A 1 90 ? -13.157 -4.507 11.832 1.00 92.38 90 GLY A O 1
ATOM 735 N N . TYR A 1 91 ? -15.019 -3.313 11.399 1.00 90.62 91 TYR A N 1
ATOM 736 C CA . TYR A 1 91 ? -15.562 -3.259 12.757 1.00 90.62 91 TYR A CA 1
ATOM 737 C C . TYR A 1 91 ? -16.941 -3.910 12.843 1.00 90.62 91 TYR A C 1
ATOM 739 O O . TYR A 1 91 ? -17.713 -3.857 11.880 1.00 90.62 91 TYR A O 1
ATOM 747 N N . LYS A 1 92 ? -17.269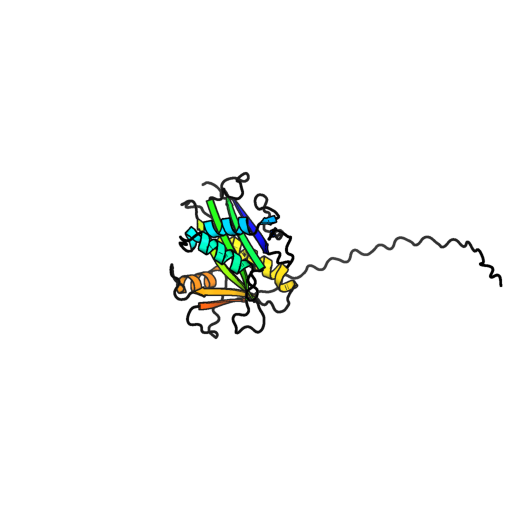 -4.477 14.010 1.00 88.62 92 LYS A N 1
ATOM 748 C CA . LYS A 1 92 ? -18.608 -5.024 14.302 1.00 88.62 92 LYS A CA 1
ATOM 749 C C . LYS A 1 92 ? -19.580 -3.927 14.728 1.00 88.62 92 LYS A C 1
ATOM 751 O O . LYS A 1 92 ? -20.787 -4.050 14.537 1.00 88.62 92 LYS A O 1
ATOM 756 N N . SER A 1 93 ? -19.063 -2.833 15.285 1.00 85.06 93 SER A N 1
ATOM 757 C CA . SER A 1 93 ? -19.848 -1.691 15.733 1.00 85.06 93 SER A CA 1
ATOM 758 C C . SER A 1 93 ? -19.222 -0.369 15.299 1.00 85.06 93 SER A C 1
ATOM 760 O O . SER A 1 93 ? -18.012 -0.202 15.198 1.00 85.06 93 SER A O 1
ATOM 762 N N . LYS A 1 94 ? -20.071 0.640 15.082 1.00 76.00 94 LYS A N 1
ATOM 763 C CA . LYS A 1 94 ? -19.639 2.004 14.720 1.00 76.00 94 LYS A CA 1
ATOM 764 C C . LYS A 1 94 ? -18.992 2.771 15.882 1.00 76.00 94 LYS A C 1
ATOM 766 O O . LYS A 1 94 ? -18.511 3.879 15.664 1.00 76.00 94 LYS A O 1
ATOM 771 N N . ASN A 1 95 ? -19.030 2.210 17.090 1.00 77.69 95 ASN A N 1
ATOM 772 C CA . ASN A 1 95 ? -18.447 2.790 18.303 1.00 77.69 95 ASN A CA 1
ATOM 773 C C . ASN A 1 95 ? -17.139 2.100 18.722 1.00 77.69 95 ASN A C 1
ATOM 775 O O . ASN A 1 95 ? -16.605 2.427 19.782 1.00 77.69 95 ASN A O 1
ATOM 779 N N . ASP A 1 96 ? -16.656 1.148 17.924 1.00 84.38 96 ASP A N 1
ATOM 780 C CA . ASP A 1 96 ? -15.410 0.431 18.176 1.00 84.38 96 ASP A CA 1
ATOM 781 C C . ASP A 1 96 ? -14.213 1.397 18.149 1.00 84.38 96 ASP A C 1
ATOM 783 O O . ASP A 1 96 ? -14.204 2.404 17.428 1.00 84.38 96 ASP A O 1
ATOM 787 N N . LYS A 1 97 ? -13.197 1.120 18.972 1.00 89.38 97 LYS A N 1
ATOM 788 C CA . LYS A 1 97 ? -11.957 1.903 18.988 1.00 89.38 97 LYS A CA 1
ATOM 789 C C . LYS A 1 97 ? -11.070 1.492 17.818 1.00 89.38 97 LYS A C 1
ATOM 791 O O . LYS A 1 97 ? -11.259 0.454 17.196 1.00 89.38 97 LYS A O 1
ATOM 796 N N . LEU A 1 98 ? -10.032 2.290 17.560 1.00 89.00 98 LEU A N 1
ATOM 797 C CA . LEU A 1 98 ? -9.108 2.089 16.440 1.00 89.00 98 LEU A CA 1
ATOM 798 C C . LEU A 1 98 ? -8.589 0.643 16.321 1.00 89.00 98 LEU A C 1
ATOM 800 O O . LEU A 1 98 ? -8.551 0.119 15.212 1.00 89.00 98 LEU A O 1
ATOM 804 N N . LEU A 1 99 ? -8.218 0.015 17.443 1.00 91.06 99 LEU A N 1
ATOM 805 C CA . LEU A 1 99 ? -7.608 -1.320 17.489 1.00 91.06 99 LEU A CA 1
ATOM 806 C C . LEU A 1 99 ? -8.610 -2.474 17.679 1.00 91.06 99 LEU A C 1
ATOM 808 O O . LEU A 1 99 ? -8.189 -3.623 17.676 1.00 91.06 99 LEU A O 1
ATOM 812 N N . ASP A 1 100 ? -9.912 -2.197 17.788 1.00 91.31 100 ASP A N 1
ATOM 813 C CA . ASP A 1 100 ? -10.955 -3.215 18.017 1.00 91.31 100 ASP A CA 1
ATOM 814 C C . ASP A 1 100 ? -11.428 -3.879 16.698 1.00 91.31 100 ASP A C 1
ATOM 816 O O . ASP A 1 100 ? -12.531 -4.415 16.606 1.00 91.31 100 ASP A O 1
ATOM 820 N N . TYR A 1 101 ? -10.628 -3.797 15.630 1.00 91.44 101 TYR A N 1
ATOM 821 C CA . TYR A 1 101 ? -10.997 -4.318 14.314 1.00 91.44 101 TYR A CA 1
ATOM 822 C C . TYR A 1 101 ? -10.972 -5.856 14.280 1.00 91.44 101 TYR A C 1
ATOM 824 O O . TYR A 1 101 ? -10.142 -6.498 14.918 1.00 91.44 101 TYR A O 1
ATOM 832 N N . VAL A 1 102 ? -11.850 -6.456 13.472 1.00 90.56 102 VAL A N 1
ATOM 833 C CA . VAL A 1 102 ? -11.976 -7.925 13.318 1.00 90.56 102 VAL A CA 1
ATOM 834 C C . VAL A 1 102 ? -11.479 -8.443 11.963 1.00 90.56 102 VAL A C 1
ATOM 836 O O . VAL A 1 102 ? -11.226 -9.635 11.779 1.00 90.56 102 VAL A O 1
ATOM 839 N N . ASP A 1 103 ? -11.322 -7.540 10.999 1.00 91.56 103 ASP A N 1
ATOM 840 C CA . ASP A 1 103 ? -10.738 -7.785 9.681 1.00 91.56 103 ASP A CA 1
ATOM 841 C C . ASP A 1 103 ? -10.070 -6.498 9.216 1.00 91.56 103 ASP A C 1
ATOM 843 O O . ASP A 1 103 ? -10.538 -5.400 9.511 1.00 91.56 103 ASP A O 1
ATOM 847 N N . SER A 1 104 ? -8.971 -6.604 8.489 1.00 92.94 104 SER A N 1
ATOM 848 C CA . SER A 1 104 ? -8.224 -5.427 8.076 1.00 92.94 104 SER A CA 1
ATOM 849 C C . SER A 1 104 ? -7.366 -5.694 6.856 1.00 92.94 104 SER A C 1
ATOM 851 O O . SER A 1 104 ? -7.008 -6.832 6.560 1.00 92.94 104 SER A O 1
ATOM 853 N N . ALA A 1 105 ? -7.034 -4.630 6.137 1.00 95.50 105 ALA A N 1
ATOM 854 C CA . ALA A 1 105 ? -6.001 -4.665 5.123 1.00 95.50 105 ALA A CA 1
ATOM 855 C C . ALA A 1 105 ? -5.202 -3.366 5.109 1.00 95.50 105 ALA A C 1
ATOM 857 O O . ALA A 1 105 ? -5.714 -2.295 5.447 1.00 95.50 105 ALA A O 1
ATOM 858 N N . SER A 1 106 ? -3.962 -3.464 4.659 1.00 96.94 106 SER A N 1
ATOM 859 C CA . SER A 1 106 ? -3.069 -2.338 4.463 1.00 96.94 106 SER A CA 1
ATOM 860 C C . SER A 1 106 ? -2.261 -2.498 3.182 1.00 96.94 106 SER A C 1
ATOM 862 O O . SER A 1 106 ? -2.109 -3.600 2.648 1.00 96.94 106 SER A O 1
ATOM 864 N N . ALA A 1 107 ? -1.789 -1.367 2.664 1.00 97.25 107 ALA A N 1
ATOM 865 C CA . ALA A 1 107 ? -0.789 -1.341 1.612 1.00 97.25 107 ALA A CA 1
ATOM 866 C C . ALA A 1 107 ? 0.128 -0.125 1.738 1.00 97.25 107 ALA A C 1
ATOM 868 O O . ALA A 1 107 ? -0.347 0.988 1.976 1.00 97.25 107 ALA A O 1
ATOM 869 N N . THR A 1 108 ? 1.427 -0.313 1.523 1.00 96.19 108 THR A N 1
ATOM 870 C CA . THR A 1 108 ? 2.387 0.792 1.397 1.00 96.19 108 THR A CA 1
ATOM 871 C C . THR A 1 108 ? 2.497 1.240 -0.061 1.00 96.19 108 THR A C 1
ATOM 873 O O . THR A 1 108 ? 2.462 0.428 -0.986 1.00 96.19 108 THR A O 1
ATOM 876 N N . LEU A 1 109 ? 2.596 2.555 -0.277 1.00 96.44 109 LEU A N 1
ATOM 877 C CA . LEU A 1 109 ? 2.788 3.163 -1.591 1.00 96.44 109 LEU A CA 1
ATOM 878 C C . LEU A 1 109 ? 4.095 3.955 -1.601 1.00 96.44 109 LEU A C 1
ATOM 880 O O . LEU A 1 109 ? 4.239 4.953 -0.886 1.00 96.44 109 LEU A O 1
ATOM 884 N N . GLN A 1 110 ? 5.015 3.538 -2.460 1.00 94.38 110 GLN A N 1
ATOM 885 C CA . GLN A 1 110 ? 6.324 4.145 -2.660 1.00 94.38 110 GLN A CA 1
ATOM 886 C C . GLN A 1 110 ? 6.409 4.886 -3.993 1.00 94.38 110 GLN A C 1
ATOM 888 O O . GLN A 1 110 ? 5.593 4.698 -4.899 1.00 94.38 110 GLN A O 1
ATOM 893 N N . LYS A 1 111 ? 7.423 5.738 -4.119 1.00 91.62 111 LYS A N 1
ATOM 894 C CA . LYS A 1 111 ? 7.909 6.221 -5.412 1.00 91.62 111 LYS A CA 1
ATOM 895 C C . LYS A 1 111 ? 9.154 5.428 -5.782 1.00 91.62 111 LYS A C 1
ATOM 897 O O . LYS A 1 111 ? 10.189 5.630 -5.167 1.00 91.62 111 LYS A O 1
ATOM 902 N N . HIS A 1 112 ? 9.044 4.579 -6.796 1.00 90.31 112 HIS A N 1
ATOM 903 C CA . HIS A 1 112 ? 10.110 3.663 -7.198 1.00 90.31 112 HIS A CA 1
ATOM 904 C C . HIS A 1 112 ? 10.333 3.759 -8.708 1.00 90.31 112 HIS A C 1
ATOM 906 O O . HIS A 1 112 ? 9.366 3.845 -9.466 1.00 90.31 112 HIS A O 1
ATOM 912 N N . ASN A 1 113 ? 11.581 3.792 -9.175 1.00 87.44 113 ASN A N 1
ATOM 913 C CA . ASN A 1 113 ? 11.893 3.800 -10.614 1.00 87.44 113 ASN A CA 1
ATOM 914 C C . ASN A 1 113 ? 12.276 2.409 -11.150 1.00 87.44 113 ASN A C 1
ATOM 916 O O . ASN A 1 113 ? 12.460 2.256 -12.353 1.00 87.44 113 ASN A O 1
ATOM 920 N N . HIS A 1 114 ? 12.390 1.402 -10.280 1.00 81.56 114 HIS A N 1
ATOM 921 C CA . HIS A 1 114 ? 12.724 0.016 -10.635 1.00 81.56 114 HIS A CA 1
ATOM 922 C C . HIS A 1 114 ? 14.064 -0.138 -11.362 1.00 81.56 114 HIS A C 1
ATOM 924 O O . HIS A 1 114 ? 14.290 -1.133 -12.032 1.00 81.56 114 HIS A O 1
ATOM 930 N N . GLY A 1 115 ? 14.944 0.866 -11.305 1.00 84.38 115 GLY A N 1
ATOM 931 C CA . GLY A 1 115 ? 16.209 0.893 -12.050 1.00 84.38 115 GLY A CA 1
ATOM 932 C C . GLY A 1 115 ? 16.076 1.013 -13.578 1.00 84.38 115 GLY A C 1
ATOM 933 O O . GLY A 1 115 ? 17.024 1.438 -14.233 1.00 84.38 115 GLY A O 1
ATOM 934 N N . PHE A 1 116 ? 14.912 0.705 -14.160 1.00 87.75 116 PHE A N 1
ATOM 935 C CA . PHE A 1 116 ? 14.680 0.719 -15.610 1.00 87.75 116 PHE A CA 1
ATOM 936 C C . PHE A 1 116 ? 13.626 1.728 -16.081 1.00 87.75 116 PHE A C 1
ATOM 938 O O . PHE A 1 116 ? 13.483 1.925 -17.292 1.00 87.75 116 PHE A O 1
ATOM 945 N N . LEU A 1 117 ? 12.854 2.348 -15.180 1.00 89.69 117 LEU A N 1
ATOM 946 C CA . LEU A 1 117 ? 11.905 3.394 -15.556 1.00 89.69 117 LEU A CA 1
ATOM 947 C C . LEU A 1 117 ? 12.604 4.758 -15.600 1.00 89.69 117 LEU A C 1
ATOM 949 O O . LEU A 1 117 ? 13.383 5.089 -14.706 1.00 89.69 117 LEU A O 1
ATOM 953 N N . PRO A 1 118 ? 12.270 5.610 -16.585 1.00 90.44 118 PRO A N 1
ATOM 954 C CA . PRO A 1 118 ? 12.875 6.937 -16.714 1.00 90.44 118 PRO A CA 1
ATOM 955 C C . PRO A 1 118 ? 12.500 7.891 -15.568 1.00 90.44 118 PRO A C 1
ATOM 957 O O . PRO A 1 118 ? 13.181 8.888 -15.342 1.00 90.44 118 PRO A O 1
ATOM 960 N N . TYR A 1 119 ? 11.411 7.603 -14.851 1.00 92.19 119 TYR A N 1
ATOM 961 C CA . TYR A 1 119 ? 10.917 8.391 -13.726 1.00 92.19 119 TYR A CA 1
ATOM 962 C C . TYR A 1 119 ? 10.427 7.457 -12.623 1.00 92.19 119 TYR A C 1
ATOM 964 O O . TYR A 1 119 ? 9.896 6.386 -12.917 1.00 92.19 119 TYR A O 1
ATOM 972 N N . GLN A 1 120 ? 10.537 7.889 -11.364 1.00 93.06 120 GLN A N 1
ATOM 973 C CA . GLN A 1 120 ? 9.871 7.202 -10.258 1.00 93.06 120 GLN A CA 1
ATOM 974 C C . GLN A 1 120 ? 8.360 7.135 -10.506 1.00 93.06 120 GLN A C 1
ATOM 976 O O . GLN A 1 12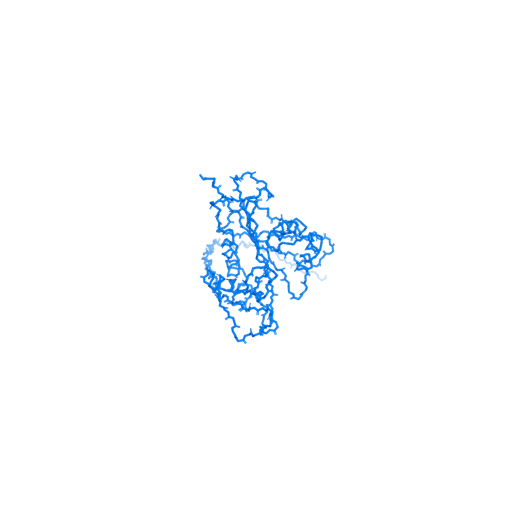0 ? 7.752 8.122 -10.927 1.00 93.06 120 GLN A O 1
ATOM 981 N N . GLN A 1 121 ? 7.759 5.991 -10.201 1.00 95.19 121 GLN A N 1
ATOM 982 C CA . GLN A 1 121 ? 6.337 5.716 -10.343 1.00 95.19 121 GLN A CA 1
ATOM 983 C C . GLN A 1 121 ? 5.708 5.307 -9.005 1.00 95.19 121 GLN A C 1
ATOM 985 O O . GLN A 1 121 ? 6.395 4.717 -8.163 1.00 95.19 121 GLN A O 1
ATOM 990 N N . PRO A 1 122 ? 4.404 5.581 -8.796 1.00 96.56 122 PRO A N 1
ATOM 991 C CA . PRO A 1 122 ? 3.667 5.071 -7.648 1.00 96.56 122 PRO A CA 1
ATOM 992 C C . PRO A 1 122 ? 3.643 3.541 -7.683 1.00 96.56 122 PRO A C 1
ATOM 994 O O . PRO A 1 122 ? 3.039 2.945 -8.576 1.00 96.56 122 PRO A O 1
ATOM 997 N N . THR A 1 123 ? 4.305 2.922 -6.713 1.00 96.56 123 THR A N 1
ATOM 998 C CA . THR A 1 123 ? 4.500 1.474 -6.632 1.00 96.56 123 THR A CA 1
ATOM 999 C C . THR A 1 123 ? 3.952 0.965 -5.307 1.00 96.56 123 THR A C 1
ATOM 1001 O O . THR A 1 123 ? 4.331 1.463 -4.249 1.00 96.56 123 THR A O 1
ATOM 1004 N N . ILE A 1 124 ? 3.030 0.011 -5.369 1.00 96.75 124 ILE A N 1
ATOM 1005 C CA . ILE A 1 124 ? 2.559 -0.743 -4.213 1.00 96.75 124 ILE A CA 1
ATOM 1006 C C . ILE A 1 124 ? 3.640 -1.760 -3.861 1.00 96.75 124 ILE A C 1
ATOM 1008 O O . ILE A 1 124 ? 4.089 -2.488 -4.744 1.00 96.75 124 ILE A O 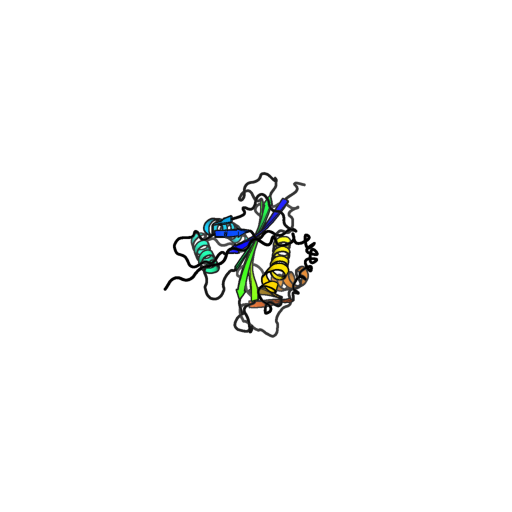1
ATOM 1012 N N . ASN A 1 125 ? 4.029 -1.802 -2.593 1.00 87.94 125 ASN A N 1
ATOM 1013 C CA . ASN A 1 125 ? 5.026 -2.745 -2.099 1.00 87.94 125 ASN A CA 1
ATOM 1014 C C . ASN A 1 125 ? 4.359 -3.816 -1.221 1.00 87.94 125 ASN A C 1
ATOM 1016 O O . ASN A 1 125 ? 4.035 -4.899 -1.696 1.00 87.94 125 ASN A O 1
ATOM 1020 N N . GLU A 1 126 ? 4.024 -3.494 0.027 1.00 86.75 126 GLU A N 1
ATOM 1021 C CA . GLU A 1 126 ? 3.546 -4.497 0.987 1.00 86.75 126 GLU A CA 1
ATOM 1022 C C . GLU A 1 126 ? 2.026 -4.480 1.094 1.00 86.75 126 GLU A C 1
ATOM 1024 O O . GLU A 1 126 ? 1.478 -3.631 1.791 1.00 86.75 126 GLU A O 1
ATOM 1029 N N . VAL A 1 127 ? 1.335 -5.415 0.432 1.00 92.00 127 VAL A N 1
ATOM 1030 C CA . VAL A 1 127 ? -0.116 -5.617 0.598 1.00 92.00 127 VAL A CA 1
ATOM 1031 C C . VAL A 1 127 ? -0.366 -6.709 1.625 1.00 92.00 127 VAL A C 1
ATOM 1033 O O . VAL A 1 127 ? 0.018 -7.858 1.427 1.00 92.00 127 VAL A O 1
ATOM 1036 N N . CYS A 1 128 ? -1.079 -6.374 2.692 1.00 92.31 128 CYS A N 1
ATOM 1037 C CA . CYS A 1 128 ? -1.362 -7.298 3.780 1.00 92.31 128 CYS A CA 1
ATOM 1038 C C . CYS A 1 128 ? -2.851 -7.264 4.129 1.00 92.31 128 CYS A C 1
ATOM 1040 O O . CYS A 1 128 ? -3.466 -6.201 4.177 1.00 92.31 128 CYS A O 1
ATOM 1042 N N . ARG A 1 129 ? -3.455 -8.437 4.344 1.00 91.00 129 ARG A N 1
ATOM 1043 C CA . ARG A 1 129 ? -4.781 -8.586 4.949 1.00 91.00 129 ARG A CA 1
ATOM 1044 C C . ARG A 1 129 ? -4.676 -9.407 6.226 1.00 91.00 129 ARG A C 1
ATOM 1046 O O . ARG A 1 129 ? -4.353 -10.590 6.169 1.00 91.00 129 ARG A O 1
ATOM 1053 N N . HIS A 1 130 ? -5.063 -8.813 7.343 1.00 87.56 130 HIS A N 1
ATOM 1054 C CA . HIS A 1 130 ? -5.147 -9.500 8.619 1.00 87.56 130 HIS A CA 1
ATOM 1055 C C . HIS A 1 130 ? -6.610 -9.772 8.970 1.00 87.56 130 HIS A C 1
ATOM 1057 O O . HIS A 1 130 ? -7.390 -8.858 9.248 1.00 87.56 130 HIS A O 1
ATOM 1063 N N . LYS A 1 131 ? -6.963 -11.059 8.948 1.00 84.00 131 LYS A N 1
ATOM 1064 C CA . LYS A 1 131 ? -8.258 -11.591 9.372 1.00 84.00 131 LYS A CA 1
ATOM 1065 C C . LYS A 1 131 ? -8.141 -12.092 10.815 1.00 84.00 131 LYS A C 1
ATOM 1067 O O . LYS A 1 131 ? -7.616 -13.181 11.024 1.00 84.00 131 LYS A O 1
ATOM 1072 N N . VAL A 1 132 ? -8.622 -11.303 11.779 1.00 76.50 132 VAL A N 1
ATOM 1073 C CA . VAL A 1 132 ? -8.546 -11.630 13.216 1.00 76.50 132 VAL A CA 1
ATOM 1074 C C . VAL A 1 132 ? -9.524 -12.756 13.557 1.00 76.50 132 VAL A C 1
ATOM 1076 O O . VAL A 1 132 ? -9.172 -13.712 14.243 1.00 76.50 132 VAL A O 1
ATOM 1079 N N . GLU A 1 133 ? -10.749 -12.688 13.027 1.00 72.06 133 GLU A N 1
ATOM 1080 C CA . GLU A 1 133 ? -11.780 -13.698 13.270 1.00 72.06 133 GLU A CA 1
ATOM 1081 C C . GLU A 1 133 ? -12.079 -14.552 12.031 1.00 72.06 133 GLU A C 1
ATOM 1083 O O . GLU A 1 133 ? -12.169 -14.059 10.902 1.00 72.06 133 GLU A O 1
ATOM 1088 N N . LYS A 1 134 ? -12.323 -15.855 12.230 1.00 65.75 134 LYS A N 1
ATOM 1089 C CA . LYS A 1 134 ? -12.783 -16.773 11.174 1.00 65.75 134 LYS A CA 1
ATOM 1090 C C . LYS A 1 134 ? -14.282 -16.604 10.902 1.00 65.75 134 LYS A C 1
ATOM 1092 O O . LYS A 1 134 ? -15.067 -17.505 11.155 1.00 65.75 134 LYS A O 1
ATOM 1097 N N . LEU A 1 135 ? -14.669 -15.440 10.385 1.00 64.94 135 LEU A N 1
ATOM 1098 C CA . LEU A 1 135 ? -16.042 -15.165 9.955 1.00 64.94 135 LEU A CA 1
ATOM 1099 C C . LEU A 1 135 ? -16.223 -15.511 8.467 1.00 64.94 135 LEU A C 1
ATOM 1101 O O . LEU A 1 135 ? -15.363 -15.186 7.639 1.00 64.94 135 LEU A O 1
ATOM 1105 N N . ASP A 1 136 ? -17.335 -16.159 8.122 1.00 57.09 136 ASP A N 1
ATOM 1106 C CA . ASP A 1 136 ? -17.651 -16.579 6.745 1.00 57.09 136 ASP A CA 1
ATOM 1107 C C . ASP A 1 136 ? -18.181 -15.427 5.874 1.00 57.09 136 ASP A C 1
ATOM 1109 O O . ASP A 1 136 ? -18.081 -15.469 4.650 1.00 57.09 136 ASP A O 1
ATOM 1113 N N . SER A 1 137 ? -18.689 -14.359 6.496 1.00 57.81 137 SER A N 1
ATOM 1114 C CA . SER A 1 137 ? -19.301 -13.199 5.833 1.00 57.81 137 SER A CA 1
ATOM 1115 C C . SER A 1 137 ? -18.380 -11.978 5.714 1.00 57.81 137 SER A C 1
ATOM 1117 O O . SER A 1 137 ? -18.865 -10.861 5.532 1.00 57.81 137 SER A O 1
ATOM 1119 N N . LEU A 1 138 ? -17.060 -12.148 5.851 1.00 63.88 138 LEU A N 1
ATOM 1120 C CA . LEU A 1 138 ? -16.140 -11.012 5.751 1.00 63.88 138 LEU A CA 1
ATOM 1121 C C . LEU A 1 138 ? -16.141 -10.411 4.346 1.00 63.88 138 LEU A C 1
ATOM 1123 O O . LEU A 1 138 ? -16.118 -11.124 3.342 1.00 63.88 138 LEU A O 1
ATOM 1127 N N . GLY A 1 139 ? -16.082 -9.083 4.288 1.00 71.00 139 GLY A N 1
ATOM 1128 C CA . GLY A 1 139 ? -15.917 -8.345 3.046 1.00 71.00 139 GLY A CA 1
ATOM 1129 C C . GLY A 1 139 ? -14.526 -8.523 2.426 1.00 71.00 139 GLY A C 1
ATOM 1130 O O . GLY A 1 139 ? -13.760 -9.444 2.728 1.00 71.00 139 GLY A O 1
ATOM 1131 N N . SER A 1 140 ? -14.178 -7.607 1.523 1.00 83.25 140 SER A N 1
ATOM 1132 C CA . SER A 1 140 ? -12.881 -7.604 0.841 1.00 83.25 140 SER A CA 1
ATOM 1133 C C . SER A 1 140 ? -12.140 -6.290 1.113 1.00 83.25 140 SER A C 1
ATOM 1135 O O . SER A 1 140 ? -12.085 -5.434 0.229 1.00 83.25 140 SER A O 1
ATOM 1137 N N . PRO A 1 141 ? -11.557 -6.098 2.316 1.00 90.50 141 PRO A N 1
ATOM 1138 C CA . PRO A 1 141 ? -10.820 -4.875 2.644 1.00 90.50 141 PRO A CA 1
ATOM 1139 C C . PRO A 1 141 ? -9.666 -4.623 1.666 1.00 90.50 141 PRO A C 1
ATOM 1141 O O . PRO A 1 141 ? -9.400 -3.477 1.320 1.00 90.50 141 PRO A O 1
ATOM 1144 N N . THR A 1 142 ? -9.059 -5.674 1.104 1.00 92.44 142 THR A N 1
ATOM 1145 C CA . THR A 1 142 ? -8.069 -5.559 0.021 1.00 92.44 142 THR A CA 1
ATOM 1146 C C . THR A 1 142 ? -8.635 -4.887 -1.236 1.00 92.44 142 THR A C 1
ATOM 1148 O O . THR A 1 142 ? -7.942 -4.086 -1.856 1.00 92.44 142 THR A O 1
ATOM 1151 N N . ASN A 1 143 ? -9.900 -5.138 -1.609 1.00 93.06 143 ASN A N 1
ATOM 1152 C CA . ASN A 1 143 ? -10.532 -4.409 -2.717 1.00 93.06 143 ASN A CA 1
ATOM 1153 C C . ASN A 1 143 ? -10.658 -2.920 -2.394 1.00 93.06 143 ASN A C 1
ATOM 1155 O O . ASN A 1 143 ? -10.404 -2.086 -3.259 1.00 93.06 143 ASN A O 1
ATOM 1159 N N . ASN A 1 144 ? -11.014 -2.583 -1.152 1.00 93.44 144 ASN A N 1
ATOM 1160 C CA . ASN A 1 144 ? -11.100 -1.188 -0.738 1.00 93.44 144 ASN A CA 1
ATOM 1161 C C . ASN A 1 144 ? -9.730 -0.505 -0.788 1.00 93.44 144 ASN A C 1
ATOM 1163 O O . ASN A 1 144 ? -9.646 0.612 -1.287 1.00 93.44 144 ASN A O 1
ATOM 1167 N N . ILE A 1 145 ? -8.671 -1.192 -0.343 1.00 95.31 145 ILE A N 1
ATOM 1168 C CA . ILE A 1 145 ? -7.281 -0.722 -0.428 1.00 95.31 145 ILE A CA 1
ATOM 1169 C C . ILE A 1 145 ? -6.863 -0.457 -1.879 1.00 95.31 145 ILE A C 1
ATOM 1171 O O . ILE A 1 145 ? -6.355 0.621 -2.184 1.00 95.31 145 ILE A O 1
ATOM 1175 N N . MET A 1 146 ? -7.123 -1.390 -2.796 1.00 96.00 146 MET A N 1
ATOM 1176 C CA . MET A 1 146 ? -6.779 -1.212 -4.211 1.00 96.00 146 MET A CA 1
ATOM 1177 C C . MET A 1 146 ? -7.545 -0.047 -4.847 1.00 96.00 146 MET A C 1
ATOM 1179 O O . MET A 1 146 ? -6.958 0.780 -5.544 1.00 96.00 146 MET A O 1
ATOM 1183 N N . ASN A 1 147 ? -8.843 0.065 -4.558 1.00 95.19 147 ASN A N 1
ATOM 1184 C CA . ASN A 1 147 ? -9.684 1.132 -5.094 1.00 95.19 147 ASN A CA 1
ATOM 1185 C C . ASN A 1 147 ? -9.281 2.513 -4.558 1.00 95.19 147 ASN A C 1
ATOM 1187 O O . ASN A 1 147 ? -9.183 3.471 -5.329 1.00 95.19 147 ASN A O 1
ATOM 1191 N N . ILE A 1 148 ? -9.027 2.634 -3.250 1.00 95.69 148 ILE A N 1
ATOM 1192 C CA . ILE A 1 148 ? -8.656 3.916 -2.644 1.00 95.69 148 ILE A CA 1
ATOM 1193 C C . ILE A 1 148 ? -7.254 4.361 -3.085 1.00 95.69 148 ILE A C 1
ATOM 1195 O O . ILE A 1 148 ? -7.050 5.553 -3.320 1.00 95.69 148 ILE A O 1
ATOM 1199 N N . LEU A 1 149 ? -6.315 3.428 -3.288 1.00 97.38 149 LEU A N 1
ATOM 1200 C CA . LEU A 1 149 ? -5.001 3.719 -3.868 1.00 97.38 149 LEU A CA 1
ATOM 1201 C C . LEU A 1 149 ? -5.110 4.212 -5.308 1.00 97.38 149 LEU A C 1
ATOM 1203 O O . LEU A 1 149 ? -4.543 5.255 -5.633 1.00 97.38 149 LEU A O 1
ATOM 1207 N N . GLU A 1 150 ? -5.870 3.517 -6.157 1.00 96.88 150 GLU A N 1
ATOM 1208 C CA . GLU A 1 150 ? -6.086 3.950 -7.537 1.00 96.88 150 GLU A CA 1
ATOM 1209 C C . GLU A 1 150 ? -6.675 5.366 -7.575 1.00 96.88 150 GLU A C 1
ATOM 1211 O O . GLU A 1 150 ? -6.177 6.242 -8.289 1.00 96.88 150 GLU A O 1
ATOM 1216 N N . LEU A 1 151 ? -7.712 5.615 -6.774 1.00 95.69 151 LEU A N 1
ATOM 1217 C CA . LEU A 1 151 ? -8.353 6.921 -6.701 1.00 95.69 151 LEU A CA 1
ATOM 1218 C C . LEU A 1 151 ? -7.380 7.994 -6.194 1.00 95.69 151 LEU A C 1
ATOM 1220 O O . LEU A 1 151 ? -7.322 9.084 -6.765 1.00 95.69 151 LEU A O 1
ATOM 1224 N N . TYR A 1 152 ? -6.571 7.693 -5.178 1.00 96.00 152 TYR A N 1
ATOM 1225 C CA . TYR A 1 152 ? -5.542 8.602 -4.676 1.00 96.00 152 TYR A CA 1
ATOM 1226 C C . TYR A 1 152 ? -4.492 8.933 -5.743 1.00 96.00 152 TYR A C 1
ATOM 1228 O O . TYR A 1 152 ? -4.170 10.109 -5.948 1.00 96.00 152 TYR A O 1
ATOM 1236 N N . ILE A 1 153 ? -4.009 7.929 -6.477 1.00 96.75 153 ILE A N 1
ATOM 1237 C CA . ILE A 1 153 ? -3.046 8.118 -7.563 1.00 96.75 153 ILE A CA 1
ATOM 1238 C C . ILE A 1 153 ? -3.649 9.018 -8.646 1.00 96.75 153 ILE A C 1
ATOM 1240 O O . ILE A 1 153 ? -3.065 10.050 -8.984 1.00 96.75 153 ILE A O 1
ATOM 1244 N N . ARG A 1 154 ? -4.849 8.691 -9.136 1.00 96.25 154 ARG A N 1
ATOM 1245 C CA . ARG A 1 154 ? -5.504 9.411 -10.240 1.00 96.25 154 ARG A CA 1
ATOM 1246 C C . ARG A 1 154 ? -5.933 10.830 -9.877 1.00 96.25 154 ARG A C 1
ATOM 1248 O O . ARG A 1 154 ? -5.817 11.726 -10.713 1.00 96.25 154 ARG A O 1
ATOM 1255 N N . ALA A 1 155 ? -6.450 11.035 -8.665 1.00 93.56 155 ALA A N 1
ATOM 1256 C CA . ALA A 1 155 ? -6.985 12.322 -8.216 1.00 93.56 155 ALA A CA 1
ATOM 1257 C C . ALA A 1 155 ? -5.931 13.235 -7.576 1.00 93.56 155 ALA A C 1
ATOM 1259 O O . ALA A 1 155 ? -6.135 14.446 -7.514 1.00 93.56 155 ALA A O 1
ATOM 1260 N N . THR A 1 156 ? -4.821 12.687 -7.073 1.00 93.19 156 THR A N 1
ATOM 1261 C CA . THR A 1 156 ? -3.820 13.468 -6.326 1.00 93.19 156 THR A CA 1
ATOM 1262 C C . THR A 1 156 ? -2.446 13.392 -6.972 1.00 93.19 156 THR A C 1
ATOM 1264 O O . THR A 1 156 ? -1.877 14.424 -7.339 1.00 93.19 156 THR A O 1
ATOM 1267 N N . LEU A 1 157 ? -1.901 12.187 -7.140 1.00 94.81 157 LEU A N 1
ATOM 1268 C CA . LEU A 1 157 ? -0.514 12.035 -7.575 1.00 94.81 157 LEU A CA 1
ATOM 1269 C C . LEU A 1 157 ? -0.332 12.443 -9.040 1.00 94.81 157 LEU A C 1
ATOM 1271 O O . LEU A 1 157 ? 0.489 13.317 -9.313 1.00 94.81 157 LEU A O 1
ATOM 1275 N N . MET A 1 158 ? -1.148 11.931 -9.965 1.00 95.69 158 MET A N 1
ATOM 1276 C CA . MET A 1 158 ? -1.059 12.262 -11.399 1.00 95.69 158 MET A CA 1
ATOM 1277 C C . MET A 1 158 ? -1.336 13.746 -11.699 1.00 95.69 158 MET A C 1
ATOM 1279 O O . MET A 1 158 ? -0.958 14.269 -12.743 1.00 95.69 158 MET A O 1
ATOM 1283 N N . HIS A 1 159 ? -1.982 14.467 -10.779 1.00 93.00 159 HIS A N 1
ATOM 1284 C CA . HIS A 1 159 ? -2.149 15.918 -10.882 1.00 93.00 159 HIS A CA 1
ATOM 1285 C C . HIS A 1 159 ? -0.953 16.727 -10.396 1.00 93.00 159 HIS A C 1
ATOM 1287 O O . HIS A 1 159 ? -0.823 17.888 -10.789 1.00 93.00 159 HIS A O 1
ATOM 1293 N N . SER A 1 160 ? -0.134 16.156 -9.516 1.00 91.56 160 SER A N 1
ATOM 1294 C CA . SER A 1 160 ? 1.082 16.800 -9.014 1.00 91.56 160 SER A CA 1
ATOM 1295 C C . SER A 1 160 ? 2.312 16.442 -9.845 1.00 91.56 160 SER A C 1
ATOM 1297 O O . SER A 1 160 ? 3.240 17.242 -9.909 1.00 91.56 160 SER A O 1
ATOM 1299 N N . ASN A 1 161 ? 2.301 15.297 -10.534 1.00 93.06 161 ASN A N 1
ATOM 1300 C CA . ASN A 1 161 ? 3.362 14.887 -11.443 1.00 93.06 161 ASN A CA 1
ATOM 1301 C C . ASN A 1 161 ? 2.791 14.291 -12.741 1.00 93.06 161 ASN A C 1
ATOM 1303 O O . ASN A 1 161 ? 2.157 13.239 -12.722 1.00 93.06 161 ASN A O 1
ATOM 1307 N N . LYS A 1 162 ? 3.078 14.947 -13.873 1.00 92.62 162 LYS A N 1
ATOM 1308 C CA . LYS A 1 162 ? 2.657 14.518 -15.219 1.00 92.62 162 LYS A CA 1
ATOM 1309 C C . LYS A 1 162 ? 3.352 13.246 -15.722 1.00 92.62 162 LYS A C 1
ATOM 1311 O O . LYS A 1 162 ? 2.911 12.688 -16.717 1.00 92.62 162 LYS A O 1
ATOM 1316 N N . HIS A 1 163 ? 4.452 12.840 -15.087 1.00 94.81 163 HIS A N 1
ATOM 1317 C CA . HIS A 1 163 ? 5.206 11.641 -15.456 1.00 94.81 163 HIS A CA 1
ATOM 1318 C C . HIS A 1 163 ? 4.623 10.365 -14.844 1.00 94.81 163 HIS A C 1
ATOM 1320 O O . HIS A 1 163 ? 5.024 9.276 -15.243 1.00 94.81 163 HIS A O 1
ATOM 1326 N N . PHE A 1 164 ? 3.691 10.483 -13.891 1.00 96.00 164 PHE A N 1
ATOM 1327 C CA . PHE A 1 164 ? 2.981 9.320 -13.377 1.00 96.00 164 PHE A CA 1
ATOM 1328 C C . PHE A 1 164 ? 1.974 8.826 -14.406 1.00 96.00 164 PHE A C 1
ATOM 1330 O O . PHE A 1 164 ? 1.101 9.582 -14.832 1.00 96.00 164 PHE A O 1
ATOM 1337 N N . ASP A 1 165 ? 2.095 7.558 -14.780 1.00 95.31 165 ASP A N 1
ATOM 1338 C CA . ASP A 1 165 ? 1.333 6.956 -15.879 1.00 95.31 165 ASP A CA 1
ATOM 1339 C C . ASP A 1 165 ? 0.554 5.696 -15.469 1.00 95.31 165 ASP A C 1
ATOM 1341 O O . ASP A 1 165 ? -0.153 5.085 -16.275 1.00 95.31 165 ASP A O 1
ATOM 1345 N N . GLY A 1 166 ? 0.654 5.303 -14.203 1.00 96.19 166 GLY A N 1
ATOM 1346 C CA . GLY A 1 166 ? 0.022 4.096 -13.716 1.00 96.19 166 GLY A CA 1
ATOM 1347 C C . GLY A 1 166 ? 0.228 3.860 -12.233 1.00 96.19 166 GLY A C 1
ATOM 1348 O O . GLY A 1 166 ? 0.759 4.694 -11.497 1.00 96.19 166 GLY A O 1
ATOM 1349 N N . MET A 1 167 ? -0.232 2.688 -11.824 1.00 97.38 167 MET A N 1
ATOM 1350 C CA . MET A 1 167 ? 0.015 2.085 -10.526 1.00 97.38 167 MET A CA 1
ATOM 1351 C C . MET A 1 167 ? 0.826 0.821 -10.766 1.00 97.38 167 MET A C 1
ATOM 1353 O O . MET A 1 167 ? 0.442 -0.010 -11.588 1.00 97.38 167 MET A O 1
ATOM 1357 N N . TYR A 1 168 ? 1.956 0.707 -10.087 1.00 97.38 168 TYR A N 1
ATOM 1358 C CA . TYR A 1 168 ? 2.899 -0.390 -10.259 1.00 97.38 168 TYR A CA 1
ATOM 1359 C C . TYR A 1 168 ? 2.882 -1.280 -9.025 1.00 97.38 168 TYR A C 1
ATOM 1361 O O . TYR A 1 168 ? 2.482 -0.837 -7.949 1.00 97.38 168 TYR A O 1
ATOM 1369 N N . LEU A 1 169 ? 3.305 -2.524 -9.184 1.00 95.88 169 LEU A N 1
ATOM 1370 C CA . LEU A 1 169 ? 3.663 -3.415 -8.087 1.00 95.88 169 LEU A CA 1
ATOM 1371 C C . LEU A 1 169 ? 4.703 -4.416 -8.583 1.00 95.88 169 LEU A C 1
ATOM 1373 O O . LEU A 1 169 ? 4.872 -4.594 -9.793 1.00 95.88 169 LEU A O 1
ATOM 1377 N N . TYR A 1 170 ? 5.367 -5.077 -7.652 1.00 92.69 170 TYR A N 1
ATOM 1378 C CA . TYR A 1 170 ? 6.162 -6.262 -7.932 1.00 92.69 170 TYR A CA 1
ATOM 1379 C C . TYR A 1 170 ? 5.629 -7.437 -7.121 1.00 92.69 170 TYR A C 1
ATOM 1381 O O . TYR A 1 170 ? 5.054 -7.265 -6.048 1.00 92.69 170 TYR A O 1
ATOM 1389 N N . VAL A 1 171 ? 5.777 -8.634 -7.675 1.00 93.75 171 VAL A N 1
ATOM 1390 C CA . VAL A 1 171 ? 5.396 -9.891 -7.033 1.00 93.75 171 VAL A CA 1
ATOM 1391 C C . VAL A 1 171 ? 6.638 -10.755 -6.954 1.00 93.75 171 VAL A C 1
ATOM 1393 O O . VAL A 1 171 ? 7.220 -11.064 -7.989 1.00 93.75 171 VAL A O 1
ATOM 1396 N N . GLU A 1 172 ? 7.033 -11.162 -5.753 1.00 93.25 172 GLU A N 1
ATOM 1397 C CA . GLU A 1 172 ? 8.103 -12.145 -5.576 1.00 93.25 172 GLU A CA 1
ATOM 1398 C C . GLU A 1 172 ? 7.770 -13.434 -6.331 1.00 93.25 172 GLU A C 1
ATOM 1400 O O . GLU A 1 172 ? 6.659 -13.965 -6.235 1.00 93.25 172 GLU A O 1
ATOM 1405 N N . LYS A 1 173 ? 8.733 -13.950 -7.095 1.00 93.88 173 LYS A N 1
ATOM 1406 C CA . LYS A 1 173 ? 8.585 -15.203 -7.842 1.00 93.88 173 LYS A CA 1
ATOM 1407 C C . LYS A 1 173 ? 8.511 -16.395 -6.897 1.00 93.88 173 LYS A C 1
ATOM 1409 O O . LYS A 1 173 ? 7.653 -17.261 -7.070 1.00 93.88 173 LYS A O 1
ATOM 1414 N N . ASN A 1 174 ? 9.376 -16.389 -5.885 1.00 92.88 174 ASN A N 1
ATOM 1415 C CA . ASN A 1 174 ? 9.532 -17.454 -4.900 1.00 92.88 174 ASN A CA 1
ATOM 1416 C C . ASN A 1 174 ? 9.352 -16.890 -3.481 1.00 92.88 174 ASN A C 1
ATOM 1418 O O . ASN A 1 174 ? 10.330 -16.832 -2.738 1.00 92.88 174 ASN A O 1
ATOM 1422 N N . PRO A 1 175 ? 8.139 -16.438 -3.111 1.00 89.25 175 PRO A N 1
ATOM 1423 C CA . PRO A 1 175 ? 7.909 -15.939 -1.765 1.00 89.25 175 PRO A CA 1
ATOM 1424 C C . PRO A 1 175 ? 8.073 -17.081 -0.763 1.00 89.25 175 PRO A C 1
ATOM 1426 O O . PRO A 1 175 ? 7.724 -18.229 -1.055 1.00 89.25 175 PRO A O 1
ATOM 1429 N N . GLU A 1 176 ? 8.529 -16.761 0.445 1.00 86.06 176 GLU A N 1
ATOM 1430 C CA . GLU A 1 176 ? 8.662 -17.737 1.534 1.00 86.06 176 GLU A CA 1
ATOM 1431 C C . GLU A 1 176 ? 7.334 -18.464 1.818 1.00 86.06 176 GLU A C 1
ATOM 1433 O O . GLU A 1 176 ? 7.293 -19.656 2.145 1.00 86.06 176 GLU A O 1
ATOM 1438 N N . HIS A 1 177 ? 6.216 -17.752 1.650 1.00 83.38 177 HIS A N 1
ATOM 1439 C CA . HIS A 1 177 ? 4.868 -18.282 1.803 1.00 83.38 177 HIS A CA 1
ATOM 1440 C C . HIS A 1 177 ? 3.972 -17.935 0.609 1.00 83.38 177 HIS A C 1
ATOM 1442 O O . HIS A 1 177 ? 3.901 -16.794 0.158 1.00 83.38 177 HIS A O 1
ATOM 1448 N N . GLY A 1 178 ? 3.190 -18.916 0.152 1.00 84.25 178 GLY A N 1
ATOM 1449 C CA . GLY A 1 178 ? 2.223 -18.735 -0.931 1.00 84.25 178 GLY A CA 1
ATOM 1450 C C . GLY A 1 178 ? 2.804 -19.054 -2.308 1.00 84.25 178 GLY A C 1
ATOM 1451 O O . GLY A 1 178 ? 3.583 -19.989 -2.458 1.00 84.25 178 GLY A O 1
ATOM 1452 N N . SER A 1 179 ? 2.350 -18.337 -3.338 1.00 90.81 179 SER A N 1
ATOM 1453 C CA . SER A 1 179 ? 2.762 -18.571 -4.726 1.00 90.81 179 SER A CA 1
ATOM 1454 C C . SER A 1 179 ? 2.784 -17.261 -5.508 1.00 90.81 179 SER A C 1
ATOM 1456 O O . SER A 1 179 ? 1.745 -16.611 -5.670 1.00 90.81 179 SER A O 1
ATOM 1458 N N . GLY A 1 180 ? 3.958 -16.906 -6.037 1.00 92.69 180 GLY A N 1
ATOM 1459 C CA . GLY A 1 180 ? 4.130 -15.743 -6.906 1.00 92.69 180 GLY A CA 1
ATOM 1460 C C . GLY A 1 180 ? 3.251 -15.814 -8.155 1.00 92.69 180 GLY A C 1
ATOM 1461 O O . GLY A 1 180 ? 2.587 -14.844 -8.508 1.00 92.69 180 GLY A O 1
ATOM 1462 N N . GLU A 1 181 ? 3.134 -16.991 -8.779 1.00 93.81 181 GLU A N 1
ATOM 1463 C CA . GLU A 1 181 ? 2.251 -17.187 -9.938 1.00 93.81 181 GLU A CA 1
ATOM 1464 C C . GLU A 1 181 ? 0.769 -16.976 -9.611 1.00 93.81 181 GLU A C 1
ATOM 1466 O O . GLU A 1 181 ? 0.018 -16.422 -10.422 1.00 93.81 181 GLU A O 1
ATOM 1471 N N . PHE A 1 182 ? 0.327 -17.433 -8.435 1.00 94.25 182 PHE A N 1
ATOM 1472 C CA . PHE A 1 182 ? -1.034 -17.175 -7.978 1.00 94.25 182 PHE A CA 1
ATOM 1473 C C . PHE A 1 182 ? -1.266 -15.671 -7.824 1.00 94.25 182 PHE A C 1
ATOM 1475 O O . PHE A 1 182 ? -2.267 -15.163 -8.328 1.00 94.25 182 PHE A O 1
ATOM 1482 N N . LEU A 1 183 ? -0.340 -14.956 -7.177 1.00 92.81 183 LEU A N 1
ATOM 1483 C CA . LEU A 1 183 ? -0.432 -13.509 -6.977 1.00 92.81 183 LEU A CA 1
ATOM 1484 C C . LEU A 1 183 ? -0.409 -12.742 -8.304 1.00 92.81 183 LEU A C 1
ATOM 1486 O O . LEU A 1 183 ? -1.237 -11.853 -8.496 1.00 92.81 183 LEU A O 1
ATOM 1490 N N . LEU A 1 184 ? 0.449 -13.133 -9.250 1.00 94.56 184 LEU A N 1
ATOM 1491 C CA . LEU A 1 184 ? 0.496 -12.579 -10.605 1.00 94.56 184 LEU A CA 1
ATOM 1492 C C . LEU A 1 184 ? -0.880 -12.675 -11.289 1.00 94.56 184 LEU A C 1
ATOM 1494 O O . LEU A 1 184 ? -1.433 -11.675 -11.755 1.00 94.56 184 LEU A O 1
ATOM 1498 N N . LYS A 1 185 ? -1.483 -13.873 -11.289 1.00 95.56 185 LYS A N 1
ATOM 1499 C CA . LYS A 1 185 ? -2.822 -14.111 -11.857 1.00 95.56 185 LYS A CA 1
ATOM 1500 C C . LYS A 1 185 ? -3.905 -13.356 -11.089 1.00 95.56 185 LYS A C 1
ATOM 1502 O O . LYS A 1 185 ? -4.812 -12.794 -11.699 1.00 95.56 185 LYS A O 1
ATOM 1507 N N . TYR A 1 186 ? -3.818 -13.330 -9.761 1.00 94.12 186 TYR A N 1
ATOM 1508 C CA . TYR A 1 186 ? -4.772 -12.651 -8.892 1.00 94.12 186 TYR A CA 1
ATOM 1509 C C . TYR A 1 186 ? -4.798 -11.145 -9.166 1.00 94.12 186 TYR A C 1
ATOM 1511 O O . TYR A 1 186 ? -5.868 -10.595 -9.435 1.00 94.12 186 TYR A O 1
ATOM 1519 N N . TYR A 1 187 ? -3.637 -10.483 -9.169 1.00 96.12 187 TYR A N 1
ATOM 1520 C CA . TYR A 1 187 ? -3.551 -9.050 -9.440 1.00 96.12 187 TYR A CA 1
ATOM 1521 C C . TYR A 1 187 ? -3.958 -8.704 -10.870 1.00 96.12 187 TYR A C 1
ATOM 1523 O O . TYR A 1 187 ? -4.674 -7.716 -11.079 1.00 96.12 187 TYR A O 1
ATOM 1531 N N . GLY A 1 188 ? -3.576 -9.536 -11.841 1.00 96.50 188 GLY A N 1
ATOM 1532 C CA . GLY A 1 188 ? -3.955 -9.329 -13.232 1.00 96.50 188 GLY A CA 1
ATOM 1533 C C . GLY A 1 188 ? -5.456 -9.445 -13.465 1.00 96.50 188 GLY A C 1
ATOM 1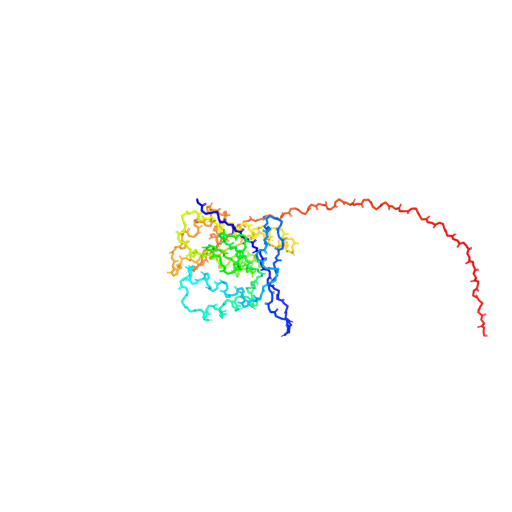534 O O . GLY A 1 188 ? -6.090 -8.494 -13.923 1.00 96.50 188 GLY A O 1
ATOM 1535 N N . ASN A 1 189 ? -6.051 -10.567 -13.063 1.00 95.75 189 ASN A N 1
ATOM 1536 C CA . ASN A 1 189 ? -7.464 -10.843 -13.317 1.00 95.75 189 ASN A CA 1
ATOM 1537 C C . ASN A 1 189 ? -8.396 -9.947 -12.498 1.00 95.75 189 ASN A C 1
ATOM 1539 O O . ASN A 1 189 ? -9.448 -9.539 -12.985 1.00 95.75 189 ASN A O 1
ATOM 1543 N N . LYS A 1 190 ? -8.038 -9.655 -11.242 1.00 95.06 190 LYS A N 1
ATOM 1544 C CA . LYS A 1 190 ? -8.943 -8.969 -10.316 1.00 95.06 190 LYS A CA 1
ATOM 1545 C C . LYS A 1 190 ? -8.828 -7.452 -10.366 1.00 95.06 190 LYS A C 1
ATOM 1547 O O . LYS A 1 190 ? -9.833 -6.765 -10.196 1.00 95.06 190 LYS A O 1
ATOM 1552 N N . TYR A 1 191 ? -7.621 -6.926 -10.571 1.00 95.81 191 TYR A N 1
ATOM 1553 C CA . TYR A 1 191 ? -7.365 -5.488 -10.479 1.00 95.81 191 TYR A CA 1
ATOM 1554 C C . TYR A 1 191 ? -6.842 -4.875 -11.779 1.00 95.81 191 TYR A C 1
ATOM 1556 O O . TYR A 1 191 ? -6.710 -3.652 -11.839 1.00 95.81 191 TYR A O 1
ATOM 1564 N N . GLY A 1 192 ? -6.609 -5.674 -12.826 1.00 96.62 192 GLY A N 1
ATOM 1565 C CA . GLY A 1 192 ? -6.223 -5.190 -14.152 1.00 96.62 192 GLY A CA 1
ATOM 1566 C C . GLY A 1 192 ? -4.744 -4.828 -14.283 1.00 96.62 192 GLY A C 1
ATOM 1567 O O . GLY A 1 192 ? -4.397 -4.002 -15.127 1.00 96.62 192 GLY A O 1
ATOM 1568 N N . PHE A 1 193 ? -3.880 -5.398 -13.442 1.00 97.75 193 PHE A N 1
ATOM 1569 C CA . PHE A 1 193 ? -2.434 -5.286 -13.624 1.00 97.75 193 PHE A CA 1
ATOM 1570 C C . PHE A 1 193 ? -1.962 -6.150 -14.801 1.00 97.75 193 PHE A C 1
ATOM 1572 O O . PHE A 1 193 ? -2.496 -7.221 -15.070 1.00 97.75 193 PHE A O 1
ATOM 1579 N N . GLN A 1 194 ? -0.936 -5.694 -15.503 1.00 96.94 194 GLN A N 1
ATOM 1580 C CA . GLN A 1 194 ? -0.317 -6.406 -16.614 1.00 96.94 194 GLN A CA 1
ATOM 1581 C C . GLN A 1 194 ? 1.152 -6.637 -16.285 1.00 96.94 194 GLN A C 1
ATOM 1583 O O . GLN A 1 194 ? 1.828 -5.715 -15.833 1.00 96.94 194 GLN A O 1
ATOM 1588 N N . GLU A 1 195 ? 1.629 -7.861 -16.491 1.00 95.56 195 GLU A N 1
ATOM 1589 C CA . GLU A 1 195 ? 3.047 -8.196 -16.366 1.00 95.56 195 GLU A CA 1
ATOM 1590 C C . GLU A 1 195 ? 3.871 -7.442 -17.419 1.00 95.56 195 GLU A C 1
ATOM 1592 O O . GLU A 1 195 ? 3.508 -7.411 -18.597 1.00 95.56 195 GLU A O 1
ATOM 1597 N N . MET A 1 196 ? 4.993 -6.864 -16.999 1.00 94.31 196 MET A N 1
ATOM 1598 C CA . MET A 1 196 ? 5.960 -6.193 -17.867 1.00 94.31 196 MET A CA 1
ATOM 1599 C C . MET A 1 196 ? 7.009 -7.198 -18.349 1.00 94.31 196 MET A C 1
ATOM 1601 O O . MET A 1 196 ? 8.134 -7.223 -17.857 1.00 94.31 196 MET A O 1
ATOM 1605 N N . LYS A 1 197 ? 6.627 -8.062 -19.295 1.00 88.56 197 LYS A N 1
ATOM 1606 C CA . LYS A 1 197 ? 7.455 -9.191 -19.765 1.00 88.56 197 LYS A CA 1
ATOM 1607 C C . LYS A 1 197 ? 8.793 -8.778 -20.375 1.00 88.56 197 LYS A C 1
ATOM 1609 O O . LYS A 1 197 ? 9.720 -9.571 -20.417 1.00 88.56 197 LYS A O 1
ATOM 1614 N N . GLU A 1 198 ? 8.902 -7.544 -20.852 1.00 87.75 198 GLU A N 1
ATOM 1615 C CA . GLU A 1 198 ? 10.141 -6.970 -21.371 1.00 87.75 198 GLU A CA 1
ATOM 1616 C C . GLU A 1 198 ? 11.166 -6.611 -20.278 1.00 87.75 198 GLU A C 1
ATOM 1618 O O . GLU A 1 198 ? 12.259 -6.135 -20.594 1.00 87.75 198 GLU A O 1
ATOM 1623 N N . LYS A 1 199 ? 10.810 -6.789 -18.999 1.00 84.44 199 LYS A N 1
ATOM 1624 C CA . LYS A 1 199 ? 11.651 -6.544 -17.823 1.00 84.44 199 LYS A CA 1
ATOM 1625 C C . LYS A 1 199 ? 11.810 -7.841 -17.039 1.00 84.44 199 LYS A C 1
ATOM 1627 O O . LYS A 1 199 ? 10.997 -8.160 -16.177 1.00 84.44 199 LYS A O 1
ATOM 1632 N N . GLU A 1 200 ? 12.859 -8.588 -17.365 1.00 79.75 200 GLU A N 1
ATOM 1633 C CA . GLU A 1 200 ? 13.217 -9.797 -16.630 1.00 79.75 200 GLU A CA 1
ATOM 1634 C C . GLU A 1 200 ? 14.005 -9.453 -15.366 1.00 79.75 200 GLU A C 1
ATOM 1636 O O . GLU A 1 200 ? 14.962 -8.681 -15.401 1.00 79.75 200 GLU A O 1
ATOM 1641 N N . ASP A 1 201 ? 13.598 -10.064 -14.261 1.00 89.00 201 ASP A N 1
ATOM 1642 C CA . ASP A 1 201 ? 14.298 -10.056 -12.983 1.00 89.00 201 ASP A CA 1
ATOM 1643 C C . ASP A 1 201 ? 14.215 -11.459 -12.377 1.00 89.00 201 ASP A C 1
ATOM 1645 O O . ASP A 1 201 ? 13.239 -12.180 -12.597 1.00 89.00 201 ASP A O 1
ATOM 1649 N N . ASN A 1 202 ? 15.260 -11.902 -11.683 1.00 88.38 202 ASN A N 1
ATOM 1650 C CA . ASN A 1 202 ? 15.329 -13.274 -11.175 1.00 88.38 202 ASN A CA 1
ATOM 1651 C C . ASN A 1 202 ? 14.427 -13.501 -9.956 1.00 88.38 202 ASN A C 1
ATOM 1653 O O . ASN A 1 202 ? 14.015 -14.633 -9.705 1.00 88.38 202 ASN A O 1
ATOM 1657 N N . GLU A 1 203 ? 14.099 -12.440 -9.230 1.00 92.19 203 GLU A N 1
ATOM 1658 C CA . GLU A 1 203 ? 13.407 -12.484 -7.948 1.00 92.19 203 GLU A CA 1
ATOM 1659 C C . GLU A 1 203 ? 11.964 -11.987 -8.059 1.00 92.19 203 GLU A C 1
ATOM 1661 O O . GLU A 1 203 ? 11.098 -12.493 -7.345 1.00 92.19 203 GLU A O 1
ATOM 1666 N N . TYR A 1 204 ? 11.663 -11.081 -8.997 1.00 93.44 204 TYR A N 1
ATOM 1667 C CA . TYR A 1 204 ? 10.363 -10.411 -9.076 1.00 93.44 204 TYR A CA 1
ATOM 1668 C C . TYR A 1 204 ? 9.698 -10.469 -10.459 1.00 93.44 204 TYR A C 1
ATOM 1670 O O . TYR A 1 204 ? 10.337 -10.401 -11.508 1.00 93.44 204 TYR A O 1
ATOM 1678 N N . TYR A 1 205 ? 8.366 -10.539 -10.464 1.00 94.31 205 TYR A N 1
ATOM 1679 C CA . TYR A 1 205 ? 7.529 -10.138 -11.593 1.00 94.31 205 TYR A CA 1
ATOM 1680 C C . TYR A 1 205 ? 7.145 -8.666 -11.440 1.00 94.31 205 TYR A C 1
ATOM 1682 O O . TYR A 1 205 ? 6.490 -8.298 -10.463 1.00 94.31 205 TYR A O 1
ATOM 1690 N N . TYR A 1 206 ? 7.470 -7.826 -12.422 1.00 95.12 206 TYR A N 1
ATOM 1691 C CA . TYR A 1 206 ? 6.992 -6.443 -12.452 1.00 95.12 206 TYR A CA 1
ATOM 1692 C C . TYR A 1 206 ? 5.620 -6.355 -13.100 1.00 95.12 206 TYR A C 1
ATOM 1694 O O . TYR A 1 206 ? 5.388 -6.912 -14.175 1.00 95.12 206 TYR A O 1
ATOM 1702 N N . MET A 1 207 ? 4.709 -5.610 -12.477 1.00 96.50 207 MET A N 1
ATOM 1703 C CA . MET A 1 207 ? 3.376 -5.393 -13.019 1.00 96.50 207 MET A CA 1
ATOM 1704 C C . MET A 1 207 ? 2.981 -3.919 -13.033 1.00 96.50 207 MET A C 1
ATOM 1706 O O . MET A 1 207 ? 3.283 -3.152 -12.117 1.00 96.50 207 MET A O 1
ATOM 1710 N N . LYS A 1 208 ? 2.211 -3.541 -14.054 1.00 97.00 208 LYS A N 1
ATOM 1711 C CA . LYS A 1 208 ? 1.666 -2.196 -14.238 1.00 97.00 208 LYS A CA 1
ATOM 1712 C C . LYS A 1 208 ? 0.169 -2.243 -14.499 1.00 97.00 208 LYS A C 1
ATOM 1714 O O . LYS A 1 208 ? -0.301 -2.972 -15.366 1.00 97.00 208 LYS A O 1
ATOM 1719 N N . LYS A 1 209 ? -0.576 -1.378 -13.820 1.00 97.88 209 LYS A N 1
ATOM 1720 C CA . LYS A 1 209 ? -1.923 -0.968 -14.212 1.00 97.88 209 LYS A CA 1
ATOM 1721 C C . LYS A 1 209 ? -1.849 0.441 -14.810 1.00 97.88 209 LYS A C 1
ATOM 1723 O O . LYS A 1 209 ? -1.610 1.391 -14.060 1.00 97.88 209 LYS A O 1
ATOM 1728 N N . PRO A 1 210 ? -2.028 0.618 -16.131 1.00 97.12 210 PRO A N 1
ATOM 1729 C CA . PRO A 1 210 ? -2.088 1.944 -16.739 1.00 97.12 210 PRO A CA 1
ATOM 1730 C C . PRO A 1 210 ? -3.273 2.739 -16.184 1.00 97.12 210 PRO A C 1
ATOM 1732 O O . PRO A 1 210 ? -4.378 2.208 -16.079 1.00 97.12 210 PRO A O 1
ATOM 1735 N N . LEU A 1 211 ? -3.059 4.010 -15.844 1.00 97.25 211 LEU A N 1
ATOM 1736 C CA . LEU A 1 211 ? -4.098 4.872 -15.279 1.00 97.25 211 LEU A CA 1
ATOM 1737 C C . LEU A 1 211 ? -4.209 6.190 -16.044 1.00 97.25 211 LEU A C 1
ATOM 1739 O O . LEU A 1 211 ? -3.276 6.641 -16.702 1.00 97.25 211 LEU A O 1
ATOM 1743 N N . GLN A 1 212 ? -5.368 6.836 -15.918 1.00 95.56 212 GLN A N 1
ATOM 1744 C CA . GLN A 1 212 ? -5.601 8.191 -16.413 1.00 95.56 212 GLN A CA 1
ATOM 1745 C C . GLN A 1 212 ? -6.031 9.100 -15.265 1.00 95.56 212 GLN A C 1
ATOM 1747 O O . GLN A 1 212 ? -6.875 8.726 -14.438 1.00 95.56 212 GLN A O 1
ATOM 1752 N N . ALA A 1 213 ? -5.472 10.310 -15.236 1.00 93.88 213 ALA A N 1
ATOM 1753 C CA . ALA A 1 213 ? -5.831 11.319 -14.249 1.00 93.88 213 ALA A CA 1
ATOM 1754 C C . ALA A 1 213 ? -7.330 11.645 -14.325 1.00 93.88 213 ALA A C 1
ATOM 1756 O O . ALA A 1 213 ? -7.910 11.730 -15.408 1.00 93.88 213 ALA A O 1
ATOM 1757 N N . ILE A 1 214 ? -7.960 11.858 -13.171 1.00 91.12 214 ILE A N 1
ATOM 1758 C CA . ILE A 1 214 ? -9.368 12.267 -13.128 1.00 91.12 214 ILE A CA 1
ATOM 1759 C C . ILE A 1 214 ? -9.465 13.725 -13.599 1.00 91.12 214 ILE A C 1
ATOM 1761 O O . ILE A 1 214 ? -8.750 14.570 -13.069 1.00 91.12 214 ILE A O 1
ATOM 1765 N N . PRO A 1 215 ? -10.315 14.077 -14.579 1.00 87.12 215 PRO A N 1
ATOM 1766 C CA . PRO A 1 215 ? -10.414 15.456 -15.043 1.00 87.12 215 PRO A CA 1
ATOM 1767 C C . PRO A 1 215 ? -10.771 16.419 -13.903 1.00 87.12 215 PRO A C 1
ATOM 1769 O O . PRO A 1 215 ? -11.732 16.205 -13.162 1.00 87.12 215 PRO A O 1
ATOM 1772 N N . LYS A 1 216 ? -10.030 17.528 -13.778 1.00 80.44 216 LYS A N 1
ATOM 1773 C CA . LYS A 1 216 ? -10.413 18.607 -12.857 1.00 80.44 216 LYS A CA 1
ATOM 1774 C C . LYS A 1 216 ? -11.684 19.254 -13.398 1.00 80.44 216 LYS A C 1
ATOM 1776 O O . LYS A 1 216 ? -11.637 19.883 -14.452 1.00 80.44 216 LYS A O 1
ATOM 1781 N N . ILE A 1 217 ? -12.798 19.139 -12.673 1.00 74.75 217 ILE A N 1
ATOM 1782 C CA . ILE A 1 217 ? -14.029 19.856 -13.028 1.00 74.75 217 ILE A CA 1
ATOM 1783 C C . ILE A 1 217 ? -13.688 21.354 -13.066 1.00 74.75 217 ILE A C 1
ATOM 1785 O O . ILE A 1 217 ? -13.217 21.891 -12.052 1.00 74.75 217 ILE A O 1
ATOM 1789 N N . PRO A 1 218 ? -13.880 22.045 -14.206 1.00 59.16 218 PRO A N 1
ATOM 1790 C CA . PRO A 1 218 ? -13.622 23.470 -14.293 1.00 59.16 218 PRO A CA 1
ATOM 1791 C C . PRO A 1 218 ? -14.459 24.178 -13.234 1.00 59.16 218 PRO A C 1
ATOM 1793 O O . PRO A 1 218 ? -15.686 24.080 -13.231 1.00 59.16 218 PRO A O 1
ATOM 1796 N N . LYS A 1 219 ? -13.813 24.905 -12.317 1.00 59.91 219 LYS A N 1
ATOM 1797 C CA . LYS A 1 219 ? -14.548 25.809 -11.431 1.00 59.91 219 LYS A CA 1
ATOM 1798 C C . LYS A 1 219 ? -15.254 26.811 -12.340 1.00 59.91 219 LYS A C 1
ATOM 1800 O O . LYS A 1 219 ? -14.583 27.626 -12.974 1.00 59.91 219 LYS A O 1
ATOM 1805 N N . THR A 1 220 ? -16.583 26.750 -12.420 1.00 50.69 220 THR A N 1
ATOM 1806 C CA . THR A 1 220 ? -17.385 27.786 -13.076 1.00 50.69 220 THR A CA 1
ATOM 1807 C C . THR A 1 220 ? -16.922 29.124 -12.524 1.00 50.69 220 THR A C 1
ATOM 1809 O O . THR A 1 220 ? -17.022 29.363 -11.315 1.00 50.69 220 THR A O 1
ATOM 1812 N N . LYS A 1 221 ? -16.348 29.972 -13.385 1.00 49.72 221 LYS A N 1
ATOM 1813 C CA . LYS A 1 221 ? -15.969 31.337 -13.020 1.00 49.72 221 LYS A CA 1
ATOM 1814 C C . LYS A 1 221 ? -17.238 31.998 -12.488 1.00 49.72 221 LYS A C 1
ATOM 1816 O O . LYS A 1 221 ? -18.112 32.348 -13.276 1.00 49.72 221 LYS A O 1
ATOM 1821 N N . LYS A 1 222 ? -17.366 32.158 -11.164 1.00 49.34 222 LYS A N 1
ATOM 1822 C CA . LYS A 1 222 ? -18.366 33.069 -10.600 1.00 49.34 222 LYS A CA 1
ATOM 1823 C C . LYS A 1 222 ? -18.101 34.409 -11.279 1.00 49.34 222 LYS A C 1
ATOM 1825 O O . LYS A 1 222 ? -17.031 34.984 -11.075 1.00 49.34 222 LYS A O 1
ATOM 1830 N N . LYS A 1 223 ? -19.022 34.865 -12.140 1.00 44.44 223 LYS A N 1
ATOM 1831 C CA . LYS A 1 223 ? -18.995 36.228 -12.676 1.00 44.44 223 LYS A CA 1
ATOM 1832 C C . LYS A 1 223 ? -18.856 37.139 -11.459 1.00 44.44 223 LYS A C 1
ATOM 1834 O O . LYS A 1 223 ? -19.755 37.184 -10.624 1.00 44.44 223 LYS A O 1
ATOM 1839 N N . ARG A 1 224 ? -17.708 37.810 -11.322 1.00 44.66 224 ARG A N 1
ATOM 1840 C CA . ARG A 1 224 ? -17.569 38.933 -10.394 1.00 44.66 224 ARG A CA 1
ATOM 1841 C C . ARG A 1 224 ? -18.614 39.951 -10.835 1.00 44.66 224 ARG A C 1
ATOM 1843 O O . ARG A 1 224 ? -18.422 40.615 -11.850 1.00 44.66 224 ARG A O 1
ATOM 1850 N N . VAL A 1 225 ? -19.725 40.033 -10.112 1.00 48.38 225 VAL A N 1
ATOM 1851 C CA . VAL A 1 225 ? -20.621 41.182 -10.199 1.00 48.38 225 VAL A CA 1
ATOM 1852 C C . VAL A 1 225 ? -19.782 42.361 -9.721 1.00 48.38 225 VAL A C 1
ATOM 1854 O O . VAL A 1 225 ? -19.417 42.433 -8.549 1.00 48.38 225 VAL A O 1
ATOM 1857 N N . ARG A 1 226 ? -19.354 43.214 -10.656 1.00 41.81 226 ARG A N 1
ATOM 1858 C CA . ARG A 1 226 ? -18.722 44.491 -10.325 1.00 41.81 226 ARG A CA 1
ATOM 1859 C C . ARG A 1 226 ? -19.781 45.316 -9.600 1.00 41.81 226 ARG A C 1
ATOM 1861 O O . ARG A 1 226 ? -20.778 45.696 -10.205 1.00 41.81 226 ARG A O 1
ATOM 1868 N N . SER A 1 227 ? -19.577 45.555 -8.312 1.00 45.00 227 SER A N 1
ATOM 1869 C CA . SER A 1 227 ? -20.300 46.587 -7.579 1.00 45.00 227 SER A CA 1
ATOM 1870 C C . SER A 1 227 ? -20.042 47.949 -8.248 1.00 45.00 227 SER A C 1
ATOM 1872 O O . SER A 1 227 ? -18.910 48.194 -8.682 1.00 45.00 227 SER A O 1
ATOM 1874 N N . PRO A 1 228 ? -21.050 48.833 -8.374 1.00 43.06 228 PRO A N 1
ATOM 1875 C CA . PRO A 1 228 ? -20.859 50.139 -8.994 1.00 43.06 228 PRO A CA 1
ATOM 1876 C C . PRO A 1 228 ? -19.861 50.963 -8.176 1.00 43.06 228 PRO A C 1
ATOM 1878 O O . PRO A 1 228 ? -20.011 51.123 -6.963 1.00 43.06 228 PRO A O 1
ATOM 1881 N N . SER A 1 229 ? -18.826 51.470 -8.841 1.00 43.47 229 SER A N 1
ATOM 1882 C CA . SER A 1 229 ? -17.845 52.383 -8.264 1.00 43.47 229 SER A CA 1
ATOM 1883 C C . SER A 1 229 ? -18.532 53.666 -7.792 1.00 43.47 229 SER A C 1
ATOM 1885 O O . SER A 1 229 ? -19.135 54.373 -8.599 1.00 43.47 229 SER A O 1
ATOM 1887 N N . LYS A 1 230 ? -18.409 53.980 -6.497 1.00 41.09 230 LYS A N 1
ATOM 1888 C CA . LYS A 1 230 ? -18.725 55.306 -5.954 1.00 41.09 230 LYS A CA 1
ATOM 1889 C C . LYS A 1 230 ? -17.805 56.352 -6.598 1.00 41.09 230 LYS A C 1
ATOM 1891 O O . LYS A 1 230 ? -16.598 56.143 -6.706 1.00 41.09 230 LYS A O 1
ATOM 1896 N N . SER A 1 231 ? -18.408 57.449 -7.036 1.00 38.03 231 SER A N 1
ATOM 1897 C CA . SER A 1 231 ? -17.793 58.624 -7.658 1.00 38.03 231 SER A CA 1
ATOM 1898 C C . SER A 1 231 ? -16.717 59.288 -6.778 1.00 38.03 231 SER A C 1
ATOM 1900 O O . SER A 1 231 ? -16.856 59.288 -5.552 1.00 38.03 231 SER A O 1
ATOM 1902 N N . PRO A 1 232 ? -15.667 59.895 -7.366 1.00 40.78 232 PRO A N 1
ATOM 1903 C CA . PRO A 1 232 ? -14.599 60.530 -6.607 1.00 40.78 232 PRO A CA 1
ATOM 1904 C C . PRO A 1 232 ? -15.004 61.935 -6.140 1.00 40.78 232 PRO A C 1
ATOM 1906 O O . PRO A 1 232 ? -15.313 62.813 -6.946 1.00 40.78 232 PRO A O 1
ATOM 1909 N N . ASN A 1 233 ? -14.959 62.145 -4.824 1.00 36.31 233 ASN A N 1
ATOM 1910 C CA . ASN A 1 233 ? -15.066 63.459 -4.199 1.00 36.31 233 ASN A CA 1
ATOM 1911 C C . ASN A 1 233 ? -13.803 64.279 -4.512 1.00 36.31 233 ASN A C 1
ATOM 1913 O O . ASN A 1 233 ? -12.689 63.870 -4.182 1.00 36.31 233 ASN A O 1
ATOM 1917 N N . LYS A 1 234 ? -13.982 65.447 -5.139 1.00 41.53 234 LYS A N 1
ATOM 1918 C CA . LYS A 1 234 ? -12.945 66.475 -5.287 1.00 41.53 234 LYS A CA 1
ATOM 1919 C C . LYS A 1 234 ? -12.730 67.152 -3.932 1.00 41.53 234 LYS A C 1
ATOM 1921 O O . LYS A 1 234 ? -13.613 67.853 -3.453 1.00 41.53 234 LYS A O 1
ATOM 1926 N N . GLY A 1 235 ? -11.550 66.982 -3.348 1.00 34.06 235 GLY A N 1
ATOM 1927 C CA . GLY A 1 235 ? -11.088 67.738 -2.186 1.00 34.06 235 GLY A CA 1
ATOM 1928 C C . GLY A 1 235 ? -9.592 67.973 -2.323 1.00 34.06 235 GLY A C 1
ATOM 1929 O O . GLY A 1 235 ? -8.798 67.083 -2.040 1.00 34.06 235 GLY A O 1
ATOM 1930 N N . GLY A 1 236 ? -9.221 69.132 -2.863 1.00 34.06 236 GLY A N 1
ATOM 1931 C CA . GLY A 1 236 ? -7.832 69.532 -3.033 1.00 34.06 236 GLY A CA 1
ATOM 1932 C C . GLY A 1 236 ? -7.270 70.184 -1.776 1.00 34.06 236 GLY A C 1
ATOM 1933 O O . GLY A 1 236 ? -7.953 70.970 -1.130 1.00 34.06 236 GLY A O 1
ATOM 1934 N N . THR A 1 237 ? -5.991 69.942 -1.508 1.00 37.53 237 THR A N 1
ATOM 1935 C CA . THR A 1 237 ? -5.141 70.854 -0.737 1.00 37.53 237 THR A CA 1
ATOM 1936 C C . THR A 1 237 ? -3.708 70.765 -1.259 1.00 37.53 237 THR A C 1
ATOM 1938 O O . THR A 1 237 ? -3.103 69.696 -1.337 1.00 37.53 237 THR A O 1
ATOM 1941 N N . ARG A 1 238 ? -3.205 71.924 -1.699 1.00 36.38 238 ARG A N 1
ATOM 1942 C CA . ARG A 1 238 ? -1.867 72.175 -2.251 1.00 36.38 238 ARG A CA 1
ATOM 1943 C C . ARG A 1 238 ? -0.783 71.937 -1.192 1.00 36.38 238 ARG A C 1
ATOM 1945 O O . ARG A 1 238 ? -0.913 72.426 -0.074 1.00 36.38 238 ARG A O 1
ATOM 1952 N N . LYS A 1 239 ? 0.324 71.290 -1.574 1.00 40.72 239 LYS A N 1
ATOM 1953 C CA . LYS A 1 239 ? 1.599 71.357 -0.839 1.00 40.72 239 LYS A CA 1
ATOM 1954 C C . LYS A 1 239 ? 2.359 72.615 -1.265 1.00 40.72 239 LYS A C 1
ATOM 1956 O O . LYS A 1 239 ? 2.599 72.814 -2.452 1.00 40.72 239 LYS A O 1
ATOM 1961 N N . VAL A 1 240 ? 2.724 73.441 -0.289 1.00 38.09 240 VAL A N 1
ATOM 1962 C CA . VAL A 1 240 ? 3.648 74.573 -0.431 1.00 38.09 240 VAL A CA 1
ATOM 1963 C C . VAL A 1 240 ? 5.053 74.059 -0.111 1.00 38.09 240 VAL A C 1
ATOM 1965 O O . VAL A 1 240 ? 5.256 73.472 0.949 1.00 38.09 240 VAL A O 1
ATOM 1968 N N . TYR A 1 241 ? 6.004 74.250 -1.026 1.00 36.25 241 TYR A N 1
ATOM 1969 C CA . TYR A 1 241 ? 7.434 74.079 -0.757 1.00 36.25 241 TYR A CA 1
ATOM 1970 C C . TYR A 1 241 ? 7.968 75.359 -0.101 1.00 36.25 241 TYR A C 1
ATOM 1972 O O . TYR A 1 241 ? 7.690 76.454 -0.589 1.00 36.25 241 TYR A O 1
ATOM 1980 N N . LYS A 1 242 ? 8.742 75.221 0.979 1.00 38.19 242 LYS A N 1
ATOM 1981 C CA . LYS A 1 242 ? 9.657 76.263 1.457 1.00 38.19 242 LYS A CA 1
ATOM 1982 C C . LYS A 1 242 ? 11.090 75.817 1.169 1.00 38.19 242 LYS A C 1
ATOM 1984 O O . LYS A 1 242 ? 11.435 74.670 1.447 1.00 38.19 242 LYS A O 1
ATOM 1989 N N . SER A 1 243 ? 11.843 76.736 0.576 1.00 41.50 243 SER A N 1
ATOM 1990 C CA . SER A 1 243 ? 13.303 76.854 0.614 1.00 41.50 243 SER A CA 1
ATOM 1991 C C . SER A 1 243 ? 13.803 77.105 2.030 1.00 41.50 243 SER A C 1
ATOM 1993 O O . SER A 1 243 ? 13.080 77.836 2.751 1.00 41.50 243 SER A O 1
#

Foldseek 3Di:
DQDKDKAKWKWFFPDDPDPPDFRKTATDDDPVGDHDQDDRIDGPQRVLVVVLVQCCAFVVDPPSVVSSVVSVCQCNPDAWHFGIKMKMFIDSDPPDHPPRGQKIKMWTWTQDCPVPRPGTETEIEDITIHHNDPDPPDDCNVVVSLVNVLCCCQAPVCVVDVSHFWYKYKFFCDRPDDHSVVVQCCCCVPVNWDFPVVDDDPTITIITDTHHHDDDDPDPPPPPPPDDDDDDDDDDDDDDDDD

Sequence (243 aa):
MEEIFYECAIYKINQRKTSDKKEILTKISMKEYPCKILPKEITMDEMIHILVNMQQVCFKEEDNEGNKTRLKELFLGENDQTIAIALCLGYKSKNDKLLDYVDSASATLQKHNHGFLPYQQPTINEVCRHKVEKLDSLGSPTNNIMNILELYIRATLMHSNKHFDGMYLYVEKNPEHGSGEFLLKYYGNKYGFQEMKEKEDNEYYYMKKPLQAIPKIPKTKKKRVRSPSKSPNKGGTRKVYKS

Radius of gyration: 24.54 Å; chains: 1; bounding box: 41×96×40 Å